Protein AF-A0AAV4C0X7-F1 (afdb_monomer_lite)

Sequence (368 aa):
MEVELGFKNITRYETTLTEFVEHVSQTSAVDVSAGGSYMGFGASLEVNFEDFKGSSSFQSKFGSYQTTLTTGTPSLPEPIGLSVEPMYEVLSSAYWQNTSLLTQHQVCMTADLAMLTAVKANMARAIGDYAAYKLASLPSDPDLKIPVTWPRGTYGLYMARTGCPHSSFPWHQGWLYQDVEDIGATNVFSKSLHLYGQFTTSDNIETHYCIKGTAQATDFDLDWPKGDYCIAKYGACPKGFMQGWLYWNDEDAYNGNKHGGYLPDGVYDENTRIEYCCRNDSLPTIPISLPTESPFYLLRHSRTCQRVQNMNTVEEFVYWDEQYVLISYDIKSGGYHPFDDGNSYNHKLHFCYYTPMPSNDGSDAIIG

Organism: NCBI:txid259542

Structure (mmCIF, N/CA/C/O backbone):
data_AF-A0AAV4C0X7-F1
#
_entry.id   AF-A0AAV4C0X7-F1
#
loop_
_atom_site.group_PDB
_atom_site.id
_atom_site.type_symbol
_atom_site.label_atom_id
_atom_site.label_alt_id
_atom_site.label_comp_id
_atom_site.label_asym_id
_atom_site.label_entity_id
_atom_site.label_seq_id
_atom_site.pdbx_PDB_ins_code
_atom_site.Cartn_x
_atom_site.Cartn_y
_atom_site.Cartn_z
_atom_site.occupancy
_atom_site.B_iso_or_equiv
_atom_site.auth_seq_id
_atom_site.auth_comp_id
_atom_site.auth_asym_id
_atom_site.auth_atom_id
_atom_site.pdbx_PDB_model_num
ATOM 1 N N . MET A 1 1 ? -28.727 5.436 41.871 1.00 76.50 1 MET A N 1
ATOM 2 C CA . MET A 1 1 ? -29.189 4.690 40.678 1.00 76.50 1 MET A CA 1
ATOM 3 C C . MET A 1 1 ? -30.084 5.604 39.877 1.00 76.50 1 MET A C 1
ATOM 5 O O . MET A 1 1 ? -31.096 6.052 40.403 1.00 76.50 1 MET A O 1
ATOM 9 N N . GLU A 1 2 ? -29.707 5.873 38.637 1.00 84.12 2 GLU A N 1
ATOM 10 C CA . GLU A 1 2 ? -30.527 6.632 37.697 1.00 84.12 2 GLU A CA 1
ATOM 11 C C . GLU A 1 2 ? -30.990 5.685 36.596 1.00 84.12 2 GLU A C 1
ATOM 13 O O . GLU A 1 2 ? -30.212 4.868 36.095 1.00 84.12 2 GLU A O 1
ATOM 18 N N . VAL A 1 3 ? -32.279 5.755 36.271 1.00 88.06 3 VAL A N 1
ATOM 19 C CA . VAL A 1 3 ? -32.905 4.904 35.261 1.00 88.06 3 VAL A CA 1
ATOM 20 C C . VAL A 1 3 ? -33.465 5.799 34.177 1.00 88.06 3 VAL A C 1
ATOM 22 O O . VAL A 1 3 ? -34.333 6.631 34.436 1.00 88.06 3 VAL A O 1
ATOM 25 N N . GLU A 1 4 ? -32.990 5.594 32.958 1.00 90.88 4 GLU A N 1
ATOM 26 C CA . GLU A 1 4 ? -33.581 6.193 31.775 1.00 90.88 4 GLU A CA 1
ATOM 27 C C . GLU A 1 4 ? -34.711 5.278 31.297 1.00 90.88 4 GLU A C 1
ATOM 29 O O . GLU A 1 4 ? -34.468 4.139 30.891 1.00 90.88 4 GLU A O 1
ATOM 34 N N . LEU A 1 5 ? -35.954 5.755 31.390 1.00 92.62 5 LEU A N 1
ATOM 35 C CA . LEU A 1 5 ? -37.134 5.035 30.911 1.00 92.62 5 LEU A CA 1
ATOM 36 C C . LEU A 1 5 ? -37.502 5.508 29.508 1.00 92.62 5 LEU A C 1
ATOM 38 O O . LEU A 1 5 ? -37.563 6.707 29.241 1.00 92.62 5 LEU A O 1
ATOM 42 N N . GLY A 1 6 ? -37.821 4.572 28.625 1.00 92.94 6 GLY A N 1
ATOM 43 C CA . GLY A 1 6 ? -38.262 4.901 27.280 1.00 92.94 6 GLY A CA 1
ATOM 44 C C . GLY A 1 6 ? -38.519 3.669 26.433 1.00 92.94 6 GLY A C 1
ATOM 45 O O . GLY A 1 6 ? -38.788 2.582 26.940 1.00 92.94 6 GLY A O 1
ATOM 46 N N . PHE A 1 7 ? -38.439 3.851 25.120 1.00 92.50 7 PHE A N 1
ATOM 47 C CA . PHE A 1 7 ? -38.374 2.746 24.179 1.00 92.50 7 PHE A CA 1
ATOM 48 C C . PHE A 1 7 ? -37.125 2.910 23.313 1.00 92.50 7 PHE A C 1
ATOM 50 O O . PHE A 1 7 ? -36.778 4.025 22.920 1.00 92.50 7 PHE A O 1
ATOM 57 N N . LYS A 1 8 ? -36.422 1.815 23.031 1.00 90.12 8 LYS A N 1
ATOM 58 C CA . LYS A 1 8 ? -35.158 1.834 22.288 1.00 90.12 8 LYS A CA 1
ATOM 59 C C . LYS A 1 8 ? -35.100 0.661 21.326 1.00 90.12 8 LYS A C 1
ATOM 61 O O . LYS A 1 8 ? -35.359 -0.475 21.709 1.00 90.12 8 LYS A O 1
ATOM 66 N N . ASN A 1 9 ? -34.723 0.958 20.085 1.00 89.50 9 ASN A N 1
ATOM 67 C CA . ASN A 1 9 ? -34.427 -0.036 19.061 1.00 89.50 9 ASN A CA 1
ATOM 68 C C . ASN A 1 9 ? -32.923 -0.019 18.790 1.00 89.50 9 ASN A C 1
ATOM 70 O O . ASN A 1 9 ? -32.394 0.962 18.270 1.00 89.50 9 ASN A O 1
ATOM 74 N N . ILE A 1 10 ? -32.235 -1.101 19.138 1.00 87.00 10 ILE A N 1
ATOM 75 C CA . ILE A 1 10 ? -30.802 -1.271 18.896 1.00 87.00 10 ILE A CA 1
ATOM 76 C C . ILE A 1 10 ? -30.646 -2.294 17.788 1.00 87.00 10 ILE A C 1
ATOM 78 O O . ILE A 1 10 ? -30.960 -3.466 17.973 1.00 87.00 10 ILE A O 1
ATOM 82 N N . THR A 1 11 ? -30.141 -1.861 16.638 1.00 88.56 11 THR A N 1
ATOM 83 C CA . THR A 1 11 ? -29.769 -2.795 15.574 1.00 88.56 11 THR A CA 1
ATOM 84 C C . THR A 1 11 ? -28.303 -3.158 15.725 1.00 88.56 11 THR A C 1
ATOM 86 O O . THR A 1 11 ? -27.459 -2.266 15.749 1.00 88.56 11 THR A O 1
ATOM 89 N N . ARG A 1 12 ? -28.007 -4.452 15.846 1.00 87.31 12 ARG A N 1
ATOM 90 C CA . ARG A 1 12 ? -26.643 -4.966 15.966 1.00 87.31 12 ARG A CA 1
ATOM 91 C C . ARG A 1 12 ? -26.152 -5.485 14.626 1.00 87.31 12 ARG A C 1
ATOM 93 O O . ARG A 1 12 ? -26.888 -6.179 13.925 1.00 87.31 12 ARG A O 1
ATOM 100 N N . TYR A 1 13 ? -24.901 -5.165 14.329 1.00 87.75 13 TYR A N 1
ATOM 101 C CA . TYR A 1 13 ? -24.169 -5.681 13.185 1.00 87.75 13 TYR A CA 1
ATOM 102 C C . TYR A 1 13 ? -22.913 -6.390 13.687 1.00 87.75 13 TYR A C 1
ATOM 104 O O . TYR A 1 13 ? -22.382 -6.025 14.736 1.00 87.75 13 TYR A O 1
ATOM 112 N N . GLU A 1 14 ? -22.471 -7.406 12.959 1.00 89.62 14 GLU A N 1
ATOM 113 C CA . GLU A 1 14 ? -21.250 -8.157 13.250 1.00 89.62 14 GLU A CA 1
ATOM 114 C C . GLU A 1 14 ? -20.328 -8.145 12.034 1.00 89.62 14 GLU A C 1
ATOM 116 O O . GLU A 1 14 ? -20.776 -8.232 10.889 1.00 89.62 14 GLU A O 1
ATOM 121 N N . THR A 1 15 ? -19.034 -8.023 12.296 1.00 90.12 15 THR A N 1
ATOM 122 C CA . THR A 1 15 ? -17.968 -8.001 11.297 1.00 90.12 15 THR A CA 1
ATOM 123 C C . THR A 1 15 ? -16.674 -8.449 11.960 1.00 90.12 15 THR A C 1
ATOM 125 O O . THR A 1 15 ? -16.567 -8.451 13.191 1.00 90.12 15 THR A O 1
ATOM 128 N N . THR A 1 16 ? -15.693 -8.838 11.157 1.00 91.44 16 THR A N 1
ATOM 129 C CA . THR A 1 16 ? -14.353 -9.126 11.666 1.00 91.44 16 THR A CA 1
ATOM 130 C C . THR A 1 16 ? -13.604 -7.836 12.005 1.00 91.44 16 THR A C 1
ATOM 132 O O . THR A 1 16 ? -13.902 -6.763 11.478 1.00 91.44 16 THR A O 1
ATOM 135 N N . LEU A 1 17 ? -12.590 -7.935 12.869 1.00 90.69 17 LEU A N 1
ATOM 136 C CA . LEU A 1 17 ? -11.743 -6.786 13.186 1.00 90.69 17 LEU A CA 1
ATOM 137 C C . LEU A 1 17 ? -11.025 -6.251 11.934 1.00 90.69 17 LEU A C 1
ATOM 139 O O . LEU A 1 17 ? -10.980 -5.041 11.743 1.00 90.69 17 LEU A O 1
ATOM 143 N N . THR A 1 18 ? -10.530 -7.131 11.056 1.00 91.75 18 THR A N 1
ATOM 144 C CA . THR A 1 18 ? -9.883 -6.734 9.795 1.00 91.75 18 THR A CA 1
ATOM 145 C C . THR A 1 18 ? -10.821 -5.914 8.913 1.00 91.75 18 THR A C 1
ATOM 147 O O . THR A 1 18 ? -10.451 -4.832 8.468 1.00 91.75 18 THR A O 1
ATOM 150 N N . GLU A 1 19 ? -12.048 -6.392 8.691 1.00 90.88 19 GLU A N 1
ATOM 151 C CA . GLU A 1 19 ? -13.056 -5.682 7.894 1.00 90.88 19 GLU A CA 1
ATOM 152 C C . GLU A 1 19 ? -13.414 -4.323 8.507 1.00 90.88 19 GLU A C 1
ATOM 154 O O . GLU A 1 19 ? -13.567 -3.338 7.784 1.00 90.88 19 GLU A O 1
ATOM 159 N N . PHE A 1 20 ? -13.517 -4.248 9.838 1.00 89.62 20 PHE A N 1
ATOM 160 C CA . PHE A 1 20 ? -13.764 -2.989 10.535 1.00 89.62 20 PHE A CA 1
ATOM 161 C C . PHE A 1 20 ? -12.615 -1.995 10.335 1.00 89.62 20 PHE A C 1
ATOM 163 O O . PHE A 1 20 ? -12.860 -0.861 9.926 1.00 89.62 20 PHE A O 1
ATOM 170 N N . VAL A 1 21 ? -11.365 -2.411 10.562 1.00 90.31 21 VAL A N 1
ATOM 171 C CA . VAL A 1 21 ? -10.194 -1.542 10.360 1.00 90.31 21 VAL A CA 1
ATOM 172 C C . VAL A 1 21 ? -10.074 -1.120 8.892 1.00 90.31 21 VAL A C 1
ATOM 174 O O . VAL A 1 21 ? -9.779 0.042 8.613 1.00 90.31 21 VAL A O 1
ATOM 177 N N . GLU A 1 22 ? -10.363 -2.018 7.947 1.00 89.19 22 GLU A N 1
ATOM 178 C CA . GLU A 1 22 ? -10.402 -1.702 6.518 1.00 89.19 22 GLU A CA 1
ATOM 179 C C . GLU A 1 22 ? -11.430 -0.607 6.205 1.00 89.19 22 GLU A C 1
ATOM 181 O O . GLU A 1 22 ? -11.116 0.373 5.525 1.00 89.19 22 GLU A O 1
ATOM 186 N N . HIS A 1 23 ? -12.650 -0.741 6.730 1.00 87.38 23 HIS A N 1
ATOM 187 C CA . HIS A 1 23 ? -13.717 0.243 6.547 1.00 87.38 23 HIS A CA 1
ATOM 188 C C . HIS A 1 23 ? -13.338 1.612 7.110 1.00 87.38 23 HIS A C 1
ATOM 190 O O . HIS A 1 23 ? -13.505 2.628 6.427 1.00 87.38 23 HIS A O 1
ATOM 196 N N . VAL A 1 24 ? -12.783 1.657 8.324 1.00 87.19 24 VAL A N 1
ATOM 197 C CA . VAL A 1 24 ? -12.319 2.914 8.931 1.00 87.19 24 VAL A CA 1
ATOM 198 C C . VAL A 1 24 ? -11.193 3.521 8.091 1.00 87.19 24 VAL A C 1
ATOM 200 O O . VAL A 1 24 ? -11.289 4.682 7.706 1.00 87.19 24 VAL A O 1
ATOM 203 N N . SER A 1 25 ? -10.193 2.733 7.684 1.00 85.12 25 SER A N 1
ATOM 204 C CA . SER A 1 25 ? -9.080 3.201 6.844 1.00 85.12 25 SER A CA 1
ATOM 205 C C . SER A 1 25 ? -9.545 3.793 5.504 1.00 85.12 25 SER A C 1
ATOM 207 O O . SER A 1 25 ? -9.026 4.814 5.048 1.00 85.12 25 SER A O 1
ATOM 209 N N . GLN A 1 26 ? -10.564 3.200 4.873 1.00 81.62 26 GLN A N 1
ATOM 210 C CA . GLN A 1 26 ? -11.083 3.659 3.581 1.00 81.62 26 GLN A CA 1
ATOM 211 C C . GLN A 1 26 ? -11.976 4.906 3.673 1.00 81.62 26 GLN A C 1
ATOM 213 O O . GLN A 1 26 ? -12.062 5.661 2.689 1.00 81.62 26 GLN A O 1
ATOM 218 N N . THR A 1 27 ? -12.654 5.097 4.809 1.00 79.06 27 THR A N 1
ATOM 219 C CA . THR A 1 27 ? -13.627 6.179 5.034 1.00 79.06 27 THR A CA 1
ATOM 220 C C . THR A 1 27 ? -13.045 7.379 5.779 1.00 79.06 27 THR A C 1
ATOM 222 O O . THR A 1 27 ? -13.458 8.505 5.507 1.00 79.06 27 THR A O 1
ATOM 225 N N . SER A 1 28 ? -12.075 7.165 6.667 1.00 74.44 28 SER A N 1
ATOM 226 C CA . SER A 1 28 ? -11.423 8.201 7.464 1.00 74.44 28 SER A CA 1
ATOM 227 C C . SER A 1 28 ? -9.995 7.785 7.822 1.00 74.44 28 SER A C 1
ATOM 229 O O . SER A 1 28 ? -9.721 7.194 8.863 1.00 74.44 28 SER A O 1
ATOM 231 N N . ALA A 1 29 ? -9.048 8.123 6.945 1.00 66.94 29 ALA A N 1
ATOM 232 C CA . ALA A 1 29 ? -7.636 7.785 7.136 1.00 66.94 29 ALA A CA 1
ATOM 233 C C . ALA A 1 29 ? -6.992 8.451 8.372 1.00 66.94 29 ALA A C 1
ATOM 235 O O . ALA A 1 29 ? -5.905 8.049 8.768 1.00 66.94 29 ALA A O 1
ATOM 236 N N . VAL A 1 30 ? -7.633 9.470 8.961 1.00 71.69 30 VAL A N 1
ATOM 237 C CA . VAL A 1 30 ? -7.144 10.169 10.165 1.00 71.69 30 VAL A CA 1
ATOM 238 C C . VAL A 1 30 ? -7.459 9.381 11.438 1.00 71.69 30 VAL A C 1
ATOM 240 O O . VAL A 1 30 ? -6.724 9.486 12.413 1.00 71.69 30 VAL A O 1
ATOM 243 N N . ASP A 1 31 ? -8.490 8.535 11.404 1.00 79.81 31 ASP A N 1
ATOM 244 C CA . ASP A 1 31 ? -8.930 7.747 12.562 1.00 79.81 31 ASP A CA 1
ATOM 245 C C . ASP A 1 31 ? -8.090 6.477 12.752 1.00 79.81 31 ASP A C 1
ATOM 247 O O . ASP A 1 31 ? -8.358 5.664 13.638 1.00 79.81 31 ASP A O 1
ATOM 251 N N . VAL A 1 32 ? -7.080 6.281 11.903 1.00 84.88 32 VAL A N 1
ATOM 252 C CA . VAL A 1 32 ? -6.218 5.108 11.905 1.00 84.88 32 VAL A CA 1
ATOM 253 C C . VAL A 1 32 ? -4.760 5.542 11.962 1.00 84.88 32 VAL A C 1
ATOM 255 O O . VAL A 1 32 ? -4.317 6.415 11.218 1.00 84.88 32 VAL A O 1
ATOM 258 N N . SER A 1 33 ? -3.992 4.900 12.832 1.00 86.06 33 SER A N 1
ATOM 259 C CA . SER A 1 33 ? -2.578 5.182 13.044 1.00 86.06 33 SER A CA 1
ATOM 260 C C . SER A 1 33 ? -1.731 3.931 12.830 1.00 86.06 33 SER A C 1
ATOM 262 O O . SER A 1 33 ? -2.151 2.816 13.145 1.00 86.06 33 SER A O 1
ATOM 264 N N . ALA A 1 34 ? -0.529 4.107 12.274 1.00 85.31 34 ALA A N 1
ATOM 265 C CA . ALA A 1 34 ? 0.447 3.027 12.238 1.00 85.31 34 ALA A CA 1
ATOM 266 C C . ALA A 1 34 ? 1.082 2.855 13.618 1.00 85.31 34 ALA A C 1
ATOM 268 O O . ALA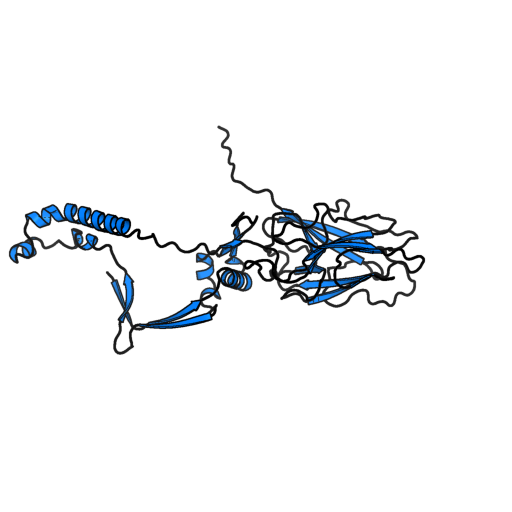 A 1 34 ? 1.662 3.790 14.171 1.00 85.31 34 ALA A O 1
ATOM 269 N N . GLY A 1 35 ? 1.013 1.634 14.134 1.00 84.38 35 GLY A N 1
ATOM 270 C CA . GLY A 1 35 ? 1.746 1.188 15.305 1.00 84.38 35 GLY A CA 1
ATOM 271 C C . GLY A 1 35 ? 3.007 0.408 14.934 1.00 84.38 35 GLY A C 1
ATOM 272 O O . GLY A 1 35 ? 3.257 0.077 13.773 1.00 84.38 35 GLY A O 1
ATOM 273 N N . GLY A 1 36 ? 3.800 0.089 15.958 1.00 84.62 36 GLY A N 1
ATOM 274 C CA . GLY A 1 36 ? 4.979 -0.769 15.833 1.00 84.62 36 GLY A CA 1
ATOM 275 C C . GLY A 1 36 ? 4.637 -2.250 15.648 1.00 84.62 36 GLY A C 1
ATOM 276 O O . GLY A 1 36 ? 3.534 -2.615 15.231 1.00 84.62 36 GLY A O 1
ATOM 277 N N . SER A 1 37 ? 5.592 -3.113 15.985 1.00 86.50 37 SER A N 1
ATOM 278 C CA . SER A 1 37 ? 5.463 -4.554 15.780 1.00 86.50 37 SER A CA 1
ATOM 279 C C . SER A 1 37 ? 4.301 -5.166 16.567 1.00 86.50 37 SER A C 1
ATOM 281 O O . SER A 1 37 ? 4.074 -4.837 17.731 1.00 86.50 37 SER A O 1
ATOM 283 N N . TYR A 1 38 ? 3.562 -6.074 15.931 1.00 89.06 38 TYR A N 1
ATOM 284 C CA . TYR A 1 38 ? 2.358 -6.687 16.491 1.00 89.06 38 TYR A CA 1
ATOM 285 C C . TYR A 1 38 ? 2.143 -8.084 15.907 1.00 89.06 38 TYR A C 1
ATOM 287 O O . TYR A 1 38 ? 2.283 -8.285 14.705 1.00 89.06 38 TYR A O 1
ATOM 295 N N . MET A 1 39 ? 1.821 -9.064 16.758 1.00 86.56 39 MET A N 1
ATOM 296 C CA . MET A 1 39 ? 1.598 -10.470 16.368 1.00 86.56 39 MET A CA 1
ATOM 297 C C . MET A 1 39 ? 2.706 -11.083 15.480 1.00 86.56 39 MET A C 1
ATOM 299 O O . MET A 1 39 ? 2.433 -11.940 14.646 1.00 86.56 39 MET A O 1
ATOM 303 N N . GLY A 1 40 ? 3.963 -10.658 15.654 1.00 84.62 40 GLY A N 1
ATOM 304 C CA . GLY A 1 40 ? 5.106 -11.143 14.865 1.00 84.62 40 GLY A CA 1
ATOM 305 C C . GLY A 1 40 ? 5.337 -10.420 13.531 1.00 84.62 40 GLY A C 1
ATOM 306 O O . GLY A 1 40 ? 6.292 -10.752 12.835 1.00 84.62 40 GLY A O 1
ATOM 307 N N . PHE A 1 41 ? 4.515 -9.424 13.198 1.00 86.00 41 PHE A N 1
ATOM 308 C CA . PHE A 1 41 ? 4.716 -8.514 12.069 1.00 86.00 41 PHE A CA 1
ATOM 309 C C . PHE A 1 41 ? 5.415 -7.237 12.539 1.00 86.00 41 PHE A C 1
ATOM 311 O O . PHE A 1 41 ? 5.295 -6.849 13.703 1.00 86.00 41 PHE A O 1
ATOM 318 N N . GLY A 1 42 ? 6.151 -6.577 11.650 1.00 83.88 42 GLY A N 1
ATOM 319 C CA . GLY A 1 42 ? 6.955 -5.397 11.965 1.00 83.88 42 GLY A CA 1
ATOM 320 C C . GLY A 1 42 ? 6.148 -4.123 12.176 1.00 83.88 42 GLY A C 1
ATOM 321 O O . GLY A 1 42 ? 6.616 -3.241 12.894 1.00 83.88 42 GLY A O 1
ATOM 322 N N . ALA A 1 43 ? 4.935 -4.057 11.627 1.00 89.38 43 ALA A N 1
ATOM 323 C CA . ALA A 1 43 ? 4.037 -2.915 11.741 1.00 89.38 43 ALA A CA 1
ATOM 324 C C . ALA A 1 43 ? 2.596 -3.345 12.043 1.00 89.38 43 ALA A C 1
ATOM 326 O O . ALA A 1 43 ? 2.179 -4.478 11.784 1.00 89.38 43 ALA A O 1
ATOM 327 N N . SER A 1 44 ? 1.824 -2.405 12.575 1.00 92.56 44 SER A N 1
ATOM 328 C CA . SER A 1 44 ? 0.408 -2.579 12.880 1.00 92.56 44 SER A CA 1
ATOM 329 C C . SER A 1 44 ? -0.402 -1.362 12.485 1.00 92.56 44 SER A C 1
ATOM 331 O O . SER A 1 44 ? 0.135 -0.276 12.282 1.00 92.56 44 SER A O 1
ATOM 333 N N . LEU A 1 45 ? -1.704 -1.565 12.368 1.00 92.06 45 LEU A N 1
ATOM 334 C CA . LEU A 1 45 ? -2.672 -0.541 12.050 1.00 92.06 45 LEU A CA 1
ATOM 335 C C . LEU A 1 45 ? -3.723 -0.525 13.158 1.00 92.06 45 LEU A C 1
ATOM 337 O O . LEU A 1 45 ? -4.333 -1.555 13.447 1.00 92.06 45 LEU A O 1
ATOM 341 N N . GLU A 1 46 ? -3.884 0.623 13.806 1.00 92.19 46 GLU A N 1
ATOM 342 C CA . GLU A 1 46 ? -4.682 0.789 15.018 1.00 92.19 46 GLU A CA 1
ATOM 343 C C . GLU A 1 46 ? -5.699 1.913 14.842 1.00 92.19 46 GLU A C 1
ATOM 345 O O . GLU A 1 46 ? -5.351 3.018 14.421 1.00 92.19 46 GLU A O 1
ATOM 350 N N . VAL A 1 47 ? -6.960 1.632 15.165 1.00 90.38 47 VAL A N 1
ATOM 351 C CA . VAL A 1 47 ? -8.037 2.623 15.119 1.00 90.38 47 VAL A CA 1
ATOM 352 C C . VAL A 1 47 ? -8.028 3.434 16.409 1.00 90.38 47 VAL A C 1
ATOM 354 O O . VAL A 1 47 ? -8.238 2.884 17.491 1.00 90.38 47 VAL A O 1
ATOM 357 N N . ASN A 1 48 ? -7.864 4.754 16.299 1.00 87.75 48 ASN A N 1
ATOM 358 C CA . ASN A 1 48 ? -8.127 5.646 17.418 1.00 87.75 48 ASN A CA 1
ATOM 359 C C . ASN A 1 48 ? -9.642 5.782 17.586 1.00 87.75 48 ASN A C 1
ATOM 361 O O . ASN A 1 48 ? -10.313 6.510 16.853 1.00 87.75 48 ASN A O 1
ATOM 365 N N . PHE A 1 49 ? -10.192 5.054 18.555 1.00 84.19 49 PHE A N 1
ATOM 366 C CA . PHE A 1 49 ? -11.637 4.983 18.727 1.00 84.19 49 PHE A CA 1
ATOM 367 C C . PHE A 1 49 ? -12.265 6.311 19.173 1.00 84.19 49 PHE A C 1
ATOM 369 O O . PHE A 1 49 ? -13.422 6.572 18.846 1.00 84.19 49 PHE A O 1
ATOM 376 N N . GLU A 1 50 ? -11.525 7.166 19.885 1.00 85.06 50 GLU A N 1
ATOM 377 C CA . GLU A 1 50 ? -12.025 8.489 20.279 1.00 85.06 50 GLU A CA 1
ATOM 378 C C . GLU A 1 50 ? -12.146 9.425 19.073 1.00 85.06 50 GLU A C 1
ATOM 380 O O . GLU A 1 50 ? -13.176 10.085 18.915 1.00 85.06 50 GLU A O 1
ATOM 385 N N . ASP A 1 51 ? -11.162 9.410 18.172 1.00 83.81 51 ASP A N 1
ATOM 386 C CA . ASP A 1 51 ? -11.230 10.169 16.917 1.00 83.81 51 ASP A CA 1
ATOM 387 C C . ASP A 1 51 ? -12.346 9.616 16.018 1.00 83.81 51 ASP A C 1
ATOM 389 O O . ASP A 1 51 ? -13.206 10.366 15.543 1.00 83.81 51 ASP A O 1
ATOM 393 N N . PHE A 1 52 ? -12.422 8.285 15.896 1.00 84.31 52 PHE A N 1
ATOM 394 C CA . PHE A 1 52 ? -13.457 7.614 15.117 1.00 84.31 52 PHE A CA 1
ATOM 395 C C . PHE A 1 52 ? -14.870 7.986 15.580 1.00 84.31 52 PHE A C 1
ATOM 397 O O . PHE A 1 52 ? -15.713 8.259 14.727 1.00 84.31 52 PHE A O 1
ATOM 404 N N . LYS A 1 53 ? -15.141 8.066 16.894 1.00 83.94 53 LYS A N 1
ATOM 405 C CA . LYS A 1 53 ? -16.440 8.517 17.446 1.00 83.94 53 LYS A CA 1
ATOM 406 C C . LYS A 1 53 ? -16.833 9.919 16.982 1.00 83.94 53 LYS A C 1
ATOM 408 O O . LYS A 1 53 ? -18.025 10.201 16.845 1.00 83.94 53 LYS A O 1
ATOM 413 N N . GLY A 1 54 ? -15.853 10.796 16.775 1.00 81.75 54 GLY A N 1
ATOM 414 C CA . GLY A 1 54 ? -16.057 12.156 16.279 1.00 81.75 54 GLY A CA 1
ATOM 415 C C . GLY A 1 54 ? -16.294 12.237 14.768 1.00 81.75 54 GLY A C 1
ATOM 416 O O . GLY A 1 54 ? -16.775 13.262 14.280 1.00 81.75 54 GLY A O 1
ATOM 417 N N . SER A 1 55 ? -15.981 11.175 14.023 1.00 79.69 55 SER A N 1
ATOM 418 C CA . SER A 1 55 ? -16.106 11.136 12.567 1.00 79.69 55 SER A CA 1
ATOM 419 C C . SER A 1 55 ? -17.561 10.993 12.098 1.00 79.69 55 SER A C 1
ATOM 421 O O . SER A 1 55 ? -18.426 10.424 12.770 1.00 79.69 55 SER A O 1
ATOM 423 N N . SER A 1 56 ? -17.840 11.443 10.871 1.00 77.00 56 SER A N 1
ATOM 424 C CA . SER A 1 56 ? -19.127 11.184 10.208 1.00 77.00 56 SER A CA 1
ATOM 425 C C . SER A 1 56 ? -19.357 9.691 9.930 1.00 77.00 56 SER A C 1
ATOM 427 O O . SER A 1 56 ? -20.505 9.252 9.824 1.00 77.00 56 SER A O 1
ATOM 429 N N . SER A 1 57 ? -18.281 8.904 9.851 1.00 74.81 57 SER A N 1
ATOM 430 C CA . SER A 1 57 ? -18.311 7.461 9.612 1.00 74.81 57 SER A CA 1
ATOM 431 C C . SER A 1 57 ? -18.804 6.664 10.818 1.00 74.81 57 SER A C 1
ATOM 433 O O . SER A 1 57 ? -19.314 5.561 10.626 1.00 74.81 57 SER A O 1
ATOM 435 N N . PHE A 1 58 ? -18.746 7.206 12.039 1.00 79.12 58 PHE A N 1
ATOM 436 C CA . PHE A 1 58 ? -19.211 6.510 13.247 1.00 79.12 58 PHE A CA 1
ATOM 437 C C . PHE A 1 58 ? -20.682 6.082 13.173 1.00 79.12 58 PHE A C 1
ATOM 439 O O . PHE A 1 58 ? -21.068 5.034 13.685 1.00 79.12 58 PHE A O 1
ATOM 446 N N . GLN A 1 59 ? -21.521 6.883 12.509 1.00 75.56 59 GLN A N 1
ATOM 447 C CA . GLN A 1 59 ? -22.948 6.585 12.355 1.00 75.56 59 GLN A CA 1
ATOM 448 C C . GLN A 1 59 ? -23.248 5.642 11.183 1.00 75.56 59 GLN A C 1
ATOM 450 O O . GLN A 1 59 ? -24.408 5.275 10.963 1.00 75.56 59 GLN A O 1
ATOM 455 N N . SER A 1 60 ? -22.231 5.255 10.409 1.00 76.94 60 SER A N 1
ATOM 456 C CA . SER A 1 60 ? -22.410 4.325 9.302 1.00 76.94 60 SER A CA 1
ATOM 457 C C . SER A 1 60 ? -22.738 2.925 9.824 1.00 76.94 60 SER A C 1
ATOM 459 O O . SER A 1 60 ? -22.166 2.434 10.795 1.00 76.94 60 SER A O 1
ATOM 461 N N . LYS A 1 61 ? -23.706 2.273 9.178 1.00 82.62 61 LYS A N 1
ATOM 462 C CA . LYS A 1 61 ? -24.016 0.865 9.434 1.00 82.62 61 LYS A CA 1
ATOM 463 C C . LYS A 1 61 ? -23.011 0.022 8.661 1.00 82.62 61 LYS A C 1
ATOM 465 O O . LYS A 1 61 ? -22.928 0.161 7.442 1.00 82.62 61 LYS A O 1
ATOM 470 N N . PHE A 1 62 ? -22.288 -0.841 9.360 1.00 83.38 62 PHE A N 1
ATOM 471 C CA . PHE A 1 62 ? -21.243 -1.676 8.781 1.00 83.38 62 PHE A CA 1
ATOM 472 C C . PHE A 1 62 ? -21.311 -3.096 9.346 1.00 83.38 62 PHE A C 1
ATOM 474 O O . PHE A 1 62 ? -21.674 -3.279 10.506 1.00 83.38 62 PHE A O 1
ATOM 481 N N . GLY A 1 63 ? -20.968 -4.088 8.525 1.00 85.94 63 GLY A N 1
ATOM 482 C CA . GLY A 1 63 ? -21.069 -5.505 8.863 1.00 85.94 63 GLY A CA 1
ATOM 483 C C . GLY A 1 63 ? -22.418 -6.137 8.518 1.00 85.94 63 GLY A C 1
ATOM 484 O O . GLY A 1 63 ? -23.310 -5.526 7.923 1.00 85.94 63 GLY A O 1
ATOM 485 N N . SER A 1 64 ? -22.566 -7.400 8.902 1.00 86.94 64 SER A N 1
ATOM 486 C CA . SER A 1 64 ? -23.773 -8.191 8.678 1.00 86.94 64 SER A CA 1
ATOM 487 C C . SER A 1 64 ? -24.811 -7.896 9.752 1.00 86.94 64 SER A C 1
ATOM 489 O O . SER A 1 64 ? -24.501 -7.938 10.942 1.00 86.94 64 SER A O 1
ATOM 491 N N . TYR A 1 65 ? -26.053 -7.610 9.347 1.00 88.31 65 TYR A N 1
ATOM 492 C CA . TYR A 1 65 ? -27.166 -7.463 10.287 1.00 88.31 65 TYR A CA 1
ATOM 493 C C . TYR A 1 65 ? -27.324 -8.745 11.106 1.00 88.31 65 TYR A C 1
ATOM 495 O O . TYR A 1 65 ? -27.466 -9.828 10.542 1.00 88.31 65 TYR A O 1
ATOM 503 N N . GLN A 1 66 ? -27.357 -8.601 12.427 1.00 89.94 66 GLN A N 1
ATOM 504 C CA . GLN A 1 66 ? -27.586 -9.714 13.341 1.00 89.94 66 GLN A CA 1
ATOM 505 C C . GLN A 1 66 ? -29.025 -9.721 13.835 1.00 89.94 66 GLN A C 1
ATOM 507 O O . GLN A 1 66 ? -29.775 -10.674 13.641 1.00 89.94 66 GLN A O 1
ATOM 512 N N . THR A 1 67 ? -29.425 -8.643 14.501 1.00 90.62 67 THR A N 1
ATOM 513 C CA . THR A 1 67 ? -30.735 -8.566 15.140 1.00 90.62 67 THR A CA 1
ATOM 514 C C . THR A 1 67 ? -31.087 -7.129 15.497 1.00 90.62 67 THR A C 1
ATOM 516 O O . THR A 1 67 ? -30.208 -6.273 15.651 1.00 90.62 67 THR A O 1
ATOM 519 N N . THR A 1 68 ? -32.377 -6.877 15.692 1.00 90.88 68 THR A N 1
ATOM 520 C CA . THR A 1 68 ? -32.886 -5.663 16.319 1.00 90.88 68 THR A CA 1
ATOM 521 C C . THR A 1 68 ? -33.419 -6.031 17.694 1.00 90.88 68 THR A C 1
ATOM 523 O O . THR A 1 68 ? -34.373 -6.793 17.828 1.00 90.88 68 THR A O 1
ATOM 526 N N . LEU A 1 69 ? -32.786 -5.477 18.721 1.00 90.00 69 LEU A N 1
ATOM 527 C CA . LEU A 1 69 ? -33.259 -5.551 20.093 1.00 90.00 69 LEU A CA 1
ATOM 528 C C . LEU A 1 69 ? -34.207 -4.380 20.332 1.00 90.00 69 LEU A C 1
ATOM 530 O O . LEU A 1 69 ? -33.823 -3.225 20.132 1.00 90.00 69 LEU A O 1
ATOM 534 N N . THR A 1 70 ? -35.423 -4.687 20.768 1.00 90.50 70 THR A N 1
ATOM 535 C CA . THR A 1 70 ? -36.426 -3.693 21.149 1.00 90.50 70 THR A CA 1
ATOM 536 C C . THR A 1 70 ? -36.665 -3.779 22.647 1.00 90.50 70 THR A C 1
ATOM 538 O O . THR A 1 70 ? -36.899 -4.860 23.183 1.00 90.50 70 THR A O 1
ATOM 541 N N . THR A 1 71 ? -36.602 -2.633 23.311 1.00 92.06 71 THR A N 1
ATOM 542 C CA . THR A 1 71 ? -36.898 -2.469 24.737 1.00 92.06 71 THR A CA 1
ATOM 543 C C . THR A 1 71 ? -37.972 -1.404 24.864 1.00 92.06 71 THR A C 1
ATOM 545 O O . THR A 1 71 ? -37.826 -0.335 24.271 1.00 92.06 71 THR A O 1
ATOM 548 N N . GLY A 1 72 ? -39.037 -1.690 25.606 1.00 91.56 72 GLY A N 1
ATOM 549 C CA . GLY A 1 72 ? -40.171 -0.797 25.822 1.00 91.56 72 GLY A CA 1
ATOM 550 C C . GLY A 1 72 ? -41.023 -0.504 24.585 1.00 91.56 72 GLY A C 1
ATOM 551 O O . GLY A 1 72 ? -40.715 -0.856 23.446 1.00 91.56 72 GLY A O 1
ATOM 552 N N . THR A 1 73 ? -42.135 0.184 24.823 1.00 91.12 73 THR A N 1
ATOM 553 C CA . THR A 1 73 ? -43.025 0.744 23.796 1.00 91.12 73 THR A CA 1
ATOM 554 C C . THR A 1 73 ? -43.487 2.142 24.220 1.00 91.12 73 THR A C 1
ATOM 556 O O . THR A 1 73 ? -43.398 2.472 25.402 1.00 91.12 73 THR A O 1
ATOM 559 N N . PRO A 1 74 ? -44.047 2.969 23.315 1.00 89.00 74 PRO A N 1
ATOM 560 C CA . PRO A 1 74 ? -44.605 4.269 23.699 1.00 89.00 74 PRO A CA 1
ATOM 561 C C . PRO A 1 74 ? -45.682 4.187 24.794 1.00 89.00 74 PRO A C 1
ATOM 563 O O . PRO A 1 74 ? -45.823 5.106 25.592 1.00 89.00 74 PRO A O 1
ATOM 566 N N . SER A 1 75 ? -46.432 3.082 24.846 1.00 93.69 75 SER A N 1
ATOM 567 C CA . SER A 1 75 ? -47.452 2.817 25.868 1.00 93.69 75 SER A CA 1
ATOM 568 C C . SER A 1 75 ? -46.912 2.152 27.137 1.00 93.69 75 SER A C 1
ATOM 570 O O . SER A 1 75 ? -47.598 2.149 28.154 1.00 93.69 75 SER A O 1
ATOM 572 N N . LEU A 1 76 ? -45.716 1.564 27.078 1.00 94.38 76 LEU A N 1
ATOM 573 C CA . LEU A 1 76 ? -45.080 0.852 28.184 1.00 94.38 76 LEU A CA 1
ATOM 574 C C . LEU A 1 76 ? -43.564 1.103 28.138 1.00 94.38 76 LEU A C 1
ATOM 576 O O . LEU A 1 76 ? -42.832 0.277 27.587 1.00 94.38 76 LEU A O 1
ATOM 580 N N . PRO A 1 77 ? -43.093 2.263 28.628 1.00 91.25 77 PRO A N 1
ATOM 581 C CA . PRO A 1 77 ? -41.671 2.567 28.650 1.00 91.25 77 PRO A CA 1
ATOM 582 C C . PRO A 1 77 ? -40.937 1.628 29.617 1.00 91.25 77 PRO A C 1
ATOM 584 O O . PRO A 1 77 ? -41.400 1.374 30.728 1.00 91.25 77 PRO A O 1
ATOM 587 N N . GLU A 1 78 ? -39.777 1.136 29.193 1.00 94.62 78 GLU A N 1
ATOM 588 C CA . GLU A 1 78 ? -38.901 0.238 29.952 1.00 94.62 78 GLU A CA 1
ATOM 589 C C . GLU A 1 78 ? -37.529 0.896 30.188 1.00 94.62 78 GLU A C 1
ATOM 591 O O . GLU A 1 78 ? -37.202 1.886 29.527 1.00 94.62 78 GLU A O 1
ATOM 596 N N . PRO A 1 79 ? -36.705 0.387 31.123 1.00 92.00 79 PRO A N 1
ATOM 597 C CA . PRO A 1 79 ? -35.333 0.856 31.308 1.00 92.00 79 PRO A CA 1
ATOM 598 C C . PRO A 1 79 ? -34.476 0.668 30.044 1.00 92.00 79 PRO A C 1
ATOM 600 O O . PRO A 1 79 ? -34.190 -0.458 29.646 1.00 92.00 79 PRO A O 1
ATOM 603 N N . ILE A 1 80 ? -34.034 1.769 29.432 1.00 91.00 80 ILE A N 1
ATOM 604 C CA . ILE A 1 80 ? -33.188 1.790 28.22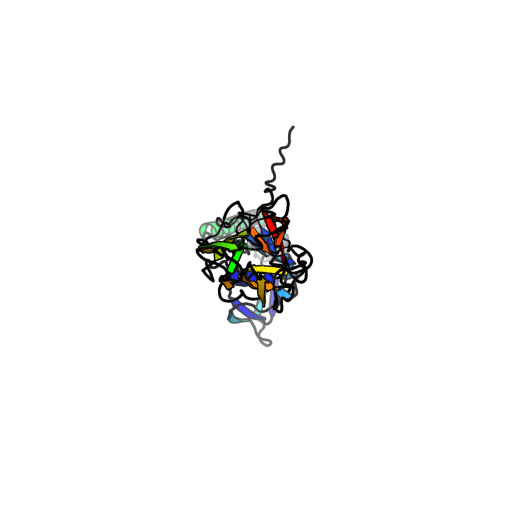1 1.00 91.00 80 ILE A CA 1
ATOM 605 C C . ILE A 1 80 ? -31.747 2.257 28.489 1.00 91.00 80 ILE A C 1
ATOM 607 O O . ILE A 1 80 ? -30.882 2.147 27.610 1.00 91.00 80 ILE A O 1
ATOM 611 N N . GLY A 1 81 ? -31.495 2.739 29.707 1.00 89.44 81 GLY A N 1
ATOM 612 C CA . GLY A 1 81 ? -30.203 3.173 30.226 1.00 89.44 81 GLY A CA 1
ATOM 613 C C . GLY A 1 81 ? -30.193 3.095 31.754 1.00 89.44 81 GLY A C 1
ATOM 614 O O . GLY A 1 81 ? -31.215 3.325 32.405 1.00 89.44 81 GLY A O 1
ATOM 615 N N . LEU A 1 82 ? -29.048 2.722 32.327 1.00 90.50 82 LEU A N 1
ATOM 616 C CA . LEU A 1 82 ? -28.870 2.551 33.769 1.00 90.50 82 LEU A CA 1
ATOM 617 C C . LEU A 1 82 ? -27.537 3.167 34.193 1.00 90.50 82 LEU A C 1
ATOM 619 O O . LEU A 1 82 ? -26.489 2.772 33.688 1.00 90.50 82 LEU A O 1
ATOM 623 N N . SER A 1 83 ? -27.582 4.077 35.161 1.00 90.00 83 SER A N 1
ATOM 624 C CA . SER A 1 83 ? -26.410 4.501 35.925 1.00 90.00 83 SER A CA 1
ATOM 625 C C . SER A 1 83 ? -26.493 3.871 37.311 1.00 90.00 83 SER A C 1
ATOM 627 O O . SER A 1 83 ? -27.437 4.118 38.074 1.00 90.00 83 SER A O 1
ATOM 629 N N . VAL A 1 84 ? -25.540 2.992 37.616 1.00 89.44 84 VAL A N 1
ATOM 630 C CA . VAL A 1 84 ? -25.522 2.209 38.855 1.00 89.44 84 VAL A CA 1
ATOM 631 C C . VAL A 1 84 ? -24.373 2.643 39.750 1.00 89.44 84 VAL A C 1
ATOM 633 O O . VAL A 1 84 ? -23.276 2.934 39.287 1.00 89.44 84 VAL A O 1
ATOM 636 N N . GLU A 1 85 ? -24.638 2.640 41.051 1.00 88.00 85 GLU A N 1
ATOM 637 C CA . GLU A 1 85 ? -23.619 2.811 42.081 1.00 88.00 85 GLU A CA 1
ATOM 638 C C . GLU A 1 85 ? -23.422 1.479 42.808 1.00 88.00 85 GLU A C 1
ATOM 640 O O . GLU A 1 85 ? -24.361 0.674 42.888 1.00 88.00 85 GLU A O 1
ATOM 645 N N . PRO A 1 86 ? -22.227 1.226 43.364 1.00 90.12 86 PRO A N 1
ATOM 646 C CA . PRO A 1 86 ? -22.004 0.046 44.179 1.00 90.12 86 PRO A CA 1
ATOM 647 C C . PRO A 1 86 ? -22.998 -0.020 45.342 1.00 90.12 86 PRO A C 1
ATOM 649 O O . PRO A 1 86 ? -23.246 0.971 46.024 1.00 90.12 86 PRO A O 1
ATOM 652 N N . MET A 1 87 ? -23.536 -1.210 45.615 1.00 90.69 87 MET A N 1
ATOM 653 C CA . MET A 1 87 ? -24.618 -1.393 46.594 1.00 90.69 87 MET A CA 1
ATOM 654 C C . MET A 1 87 ? -24.271 -0.882 48.003 1.00 90.69 87 MET A C 1
ATOM 656 O O . MET A 1 87 ? -25.154 -0.443 48.732 1.00 90.69 87 MET A O 1
ATOM 660 N N . TYR A 1 88 ? -22.991 -0.890 48.385 1.00 92.81 88 TYR A N 1
ATOM 661 C CA . TYR A 1 88 ? -22.538 -0.365 49.674 1.00 92.81 88 TYR A CA 1
ATOM 662 C C . TYR A 1 88 ? -22.673 1.163 49.807 1.00 92.81 88 TYR A C 1
ATOM 664 O O . TYR A 1 88 ? -22.589 1.678 50.922 1.00 92.81 88 TYR A O 1
ATOM 672 N N . GLU A 1 89 ? -22.900 1.912 48.723 1.00 92.19 89 GLU A N 1
ATOM 673 C CA . GLU A 1 89 ? -23.108 3.366 48.786 1.00 92.19 89 GLU A CA 1
ATOM 674 C C . GLU A 1 89 ? -24.408 3.758 49.499 1.00 92.19 89 GLU A C 1
ATOM 676 O O . GLU A 1 89 ? -24.468 4.826 50.107 1.00 92.19 89 GLU A O 1
ATOM 681 N N . VAL A 1 90 ? -25.398 2.858 49.577 1.00 89.19 90 VAL A N 1
ATOM 682 C CA . VAL A 1 90 ? -26.627 3.074 50.369 1.00 89.19 90 VAL A CA 1
ATOM 683 C C . VAL A 1 90 ? -26.344 3.266 51.868 1.00 89.19 90 VAL A C 1
ATOM 685 O O . VAL A 1 90 ? -27.148 3.840 52.600 1.00 89.19 90 VAL A O 1
ATOM 688 N N . LEU A 1 91 ? -25.183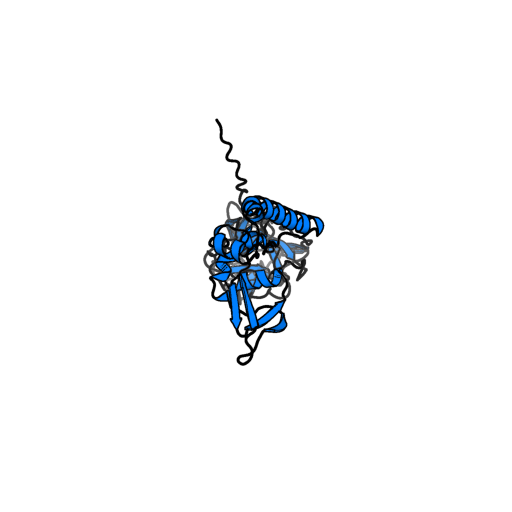 2.804 52.340 1.00 90.56 91 LEU A N 1
ATOM 689 C CA . LEU A 1 91 ? -2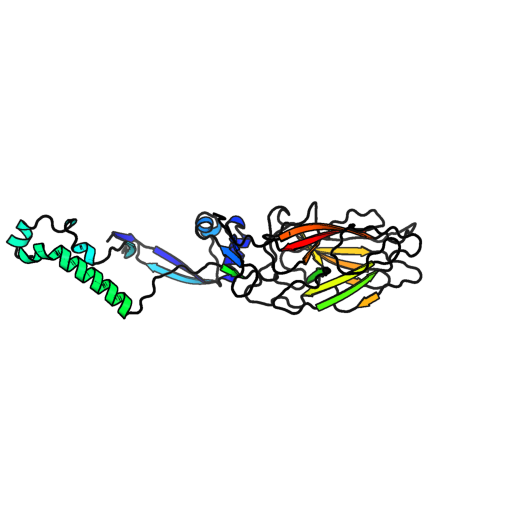4.731 2.939 53.727 1.00 90.56 91 LEU A CA 1
ATOM 690 C C . LEU A 1 91 ? -23.956 4.245 53.972 1.00 90.56 91 LEU A C 1
ATOM 692 O O . LEU A 1 91 ? -23.459 4.469 55.074 1.00 90.56 91 LEU A O 1
ATOM 696 N N . SER A 1 92 ? -23.825 5.109 52.960 1.00 87.06 92 SER A N 1
ATOM 697 C CA . SER A 1 92 ? -23.237 6.441 53.112 1.00 87.06 92 SER A CA 1
ATOM 698 C C . SER A 1 92 ? -24.061 7.287 54.079 1.00 87.06 92 SER A C 1
ATOM 700 O O . SER A 1 92 ? -25.281 7.371 53.944 1.00 87.06 92 SER A O 1
ATOM 702 N N . SER A 1 93 ? -23.403 7.984 55.009 1.00 81.38 93 SER A N 1
ATOM 703 C CA . SER A 1 93 ? -24.062 8.864 55.987 1.00 81.38 93 SER A CA 1
ATOM 704 C C . SER A 1 93 ? -24.951 9.936 55.342 1.00 81.38 93 SER A C 1
ATOM 706 O O . SER A 1 93 ? -25.895 10.402 55.977 1.00 81.38 93 SER A O 1
ATOM 708 N N . ALA A 1 94 ? -24.716 10.266 54.066 1.00 83.75 94 ALA A N 1
ATOM 709 C CA . ALA A 1 94 ? -25.563 11.146 53.266 1.00 83.75 94 ALA A CA 1
ATOM 710 C C . ALA A 1 94 ? -27.038 10.701 53.215 1.00 83.75 94 ALA A C 1
ATOM 712 O O . ALA A 1 94 ? -27.915 11.562 53.177 1.00 83.75 94 ALA A O 1
ATOM 713 N N . TYR A 1 95 ? -27.312 9.391 53.274 1.00 84.31 95 TYR A N 1
ATOM 714 C CA . TYR A 1 95 ? -28.663 8.813 53.249 1.00 84.31 95 TYR A CA 1
ATOM 715 C C . TYR A 1 95 ? -29.260 8.574 54.648 1.00 84.31 95 TYR A C 1
ATOM 717 O O . TYR A 1 95 ? -30.449 8.288 54.771 1.00 84.31 95 TYR A O 1
ATOM 725 N N . TRP A 1 96 ? -28.469 8.739 55.715 1.00 84.38 96 TRP A N 1
ATOM 726 C CA . TRP A 1 96 ? -28.847 8.423 57.101 1.00 84.38 96 TRP A CA 1
ATOM 727 C C . TRP A 1 96 ? -28.898 9.675 57.992 1.00 84.38 96 TRP A C 1
ATOM 729 O O . TRP A 1 96 ? -28.362 9.688 59.096 1.00 84.38 96 TRP A O 1
ATOM 739 N N . GLN A 1 97 ? -29.538 10.752 57.521 1.00 81.50 97 GLN A N 1
ATOM 740 C CA . GLN A 1 97 ? -29.531 12.049 58.222 1.00 81.50 97 GLN A CA 1
ATOM 741 C C . GLN A 1 97 ? -30.605 12.196 59.317 1.00 81.50 97 GLN A C 1
ATOM 743 O O . GLN A 1 97 ? -30.408 12.957 60.260 1.00 81.50 97 GLN A O 1
ATOM 748 N N . ASN A 1 98 ? -31.729 11.469 59.237 1.00 84.44 98 ASN A N 1
ATOM 749 C CA . ASN A 1 98 ? -32.845 11.587 60.193 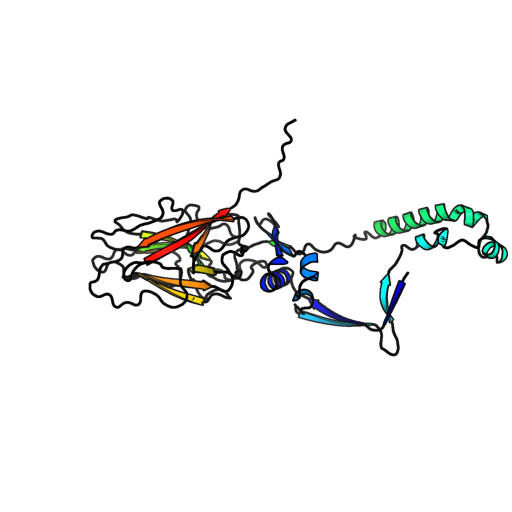1.00 84.44 98 ASN A CA 1
ATOM 750 C C . ASN A 1 98 ? -32.883 10.426 61.204 1.00 84.44 98 ASN A C 1
ATOM 752 O O . ASN A 1 98 ? -33.867 9.696 61.340 1.00 84.44 98 ASN A O 1
ATOM 756 N N . THR A 1 99 ? -31.764 10.235 61.895 1.00 81.50 99 THR A N 1
ATOM 757 C CA . THR A 1 99 ? -31.519 9.102 62.799 1.00 81.50 99 THR A CA 1
ATOM 758 C C . THR A 1 99 ? -32.493 9.029 63.975 1.00 81.50 99 THR A C 1
ATOM 760 O O . THR A 1 99 ? -32.889 7.932 64.373 1.00 81.50 99 THR A O 1
ATOM 763 N N . SER A 1 100 ? -32.946 10.175 64.494 1.00 84.31 100 SER A N 1
ATOM 764 C CA . SER A 1 100 ? -33.934 10.252 65.580 1.00 84.31 100 SER A CA 1
ATOM 765 C C . SER A 1 100 ? -35.285 9.657 65.180 1.00 84.31 100 SER A C 1
ATOM 767 O O . SER A 1 100 ? -35.855 8.871 65.936 1.00 84.31 100 SER A O 1
ATOM 769 N N . LEU A 1 101 ? -35.773 9.976 63.975 1.00 85.62 101 LEU A N 1
ATOM 770 C CA . LEU A 1 101 ? -37.031 9.441 63.448 1.00 85.62 101 LEU A CA 1
ATOM 771 C C . LEU A 1 101 ? -36.920 7.933 63.185 1.00 85.62 101 LEU A C 1
ATOM 773 O O . LEU A 1 101 ? -37.800 7.167 63.571 1.00 85.62 101 LEU A O 1
ATOM 777 N N . LEU A 1 102 ? -35.814 7.496 62.578 1.00 84.00 102 LEU A N 1
ATOM 778 C CA . LEU A 1 102 ? -35.570 6.081 62.282 1.00 84.00 102 LEU A CA 1
ATOM 779 C C . LEU A 1 102 ? -35.519 5.228 63.558 1.00 84.00 102 LEU A C 1
ATOM 781 O O . LEU A 1 102 ? -36.088 4.138 63.596 1.00 84.00 102 LEU A O 1
ATOM 785 N N . THR A 1 103 ? -34.905 5.755 64.620 1.00 84.75 103 THR A N 1
ATOM 786 C CA . THR A 1 103 ? -34.834 5.073 65.920 1.00 84.75 103 THR A CA 1
ATOM 787 C C . THR A 1 103 ? -36.196 5.063 66.624 1.00 84.75 103 THR A C 1
ATOM 789 O O . THR A 1 103 ? -36.597 4.039 67.174 1.00 84.75 103 THR A O 1
ATOM 792 N N . GLN A 1 104 ? -36.955 6.165 66.564 1.00 89.12 104 GLN A N 1
ATOM 793 C CA . GLN A 1 104 ? -38.302 6.260 67.145 1.00 89.12 104 GLN A CA 1
ATOM 794 C C . GLN A 1 104 ? -39.289 5.277 66.500 1.00 89.12 104 GLN A C 1
ATOM 796 O O . GLN A 1 104 ? -40.102 4.672 67.197 1.00 89.12 104 GLN A O 1
ATOM 801 N N . HIS A 1 105 ? -39.203 5.098 65.182 1.00 88.88 105 HIS A N 1
ATOM 802 C CA . HIS A 1 105 ? -40.025 4.150 64.428 1.00 88.88 105 HIS A CA 1
ATOM 803 C C . HIS A 1 105 ? -39.479 2.714 64.441 1.00 88.88 105 HIS A C 1
ATOM 805 O O . HIS A 1 105 ? -40.026 1.861 63.747 1.00 88.88 105 HIS A O 1
ATOM 811 N N . GLN A 1 106 ? -38.429 2.435 65.225 1.00 85.50 106 GLN A N 1
ATOM 812 C CA . GLN A 1 106 ? -37.799 1.113 65.343 1.00 85.50 106 GLN A CA 1
ATOM 813 C C . GLN A 1 106 ? -37.301 0.539 64.003 1.00 85.50 106 GLN A C 1
ATOM 815 O O . GLN A 1 106 ? -37.225 -0.674 63.831 1.00 85.50 106 GLN A O 1
ATOM 820 N N . VAL A 1 107 ? -36.940 1.410 63.055 1.00 82.81 107 VAL A N 1
ATOM 821 C CA . VAL A 1 107 ? -36.368 1.016 61.757 1.00 82.81 107 VAL A CA 1
ATOM 822 C C . VAL A 1 107 ? -34.903 0.590 61.921 1.00 82.81 107 VAL A C 1
ATOM 824 O O . VAL A 1 107 ? -34.451 -0.329 61.244 1.00 82.81 107 VAL A O 1
ATOM 827 N N . CYS A 1 108 ? -34.166 1.226 62.838 1.00 81.31 108 CYS A N 1
ATOM 828 C CA . CYS A 1 108 ? -32.800 0.854 63.227 1.00 81.31 108 CYS A CA 1
ATOM 829 C C . CYS A 1 108 ? -32.506 1.262 64.682 1.00 81.31 108 CYS A C 1
ATOM 831 O O . CYS A 1 108 ? -33.169 2.150 65.222 1.00 81.31 108 CYS A O 1
ATOM 833 N N . MET A 1 109 ? -31.497 0.661 65.318 1.00 84.69 109 MET A N 1
ATOM 834 C CA . MET A 1 109 ? -31.037 1.043 66.659 1.00 84.69 109 MET A CA 1
ATOM 835 C C . MET A 1 109 ? -29.862 2.028 66.601 1.00 84.69 109 MET A C 1
ATOM 837 O O . MET A 1 109 ? -29.101 2.073 65.636 1.00 84.69 109 MET A O 1
ATOM 841 N N . THR A 1 110 ? -29.641 2.783 67.681 1.00 80.94 110 THR A N 1
ATOM 842 C CA . THR A 1 110 ? -28.513 3.730 67.790 1.00 80.94 110 THR A CA 1
ATOM 843 C C . THR A 1 110 ? -27.149 3.052 67.617 1.00 80.94 110 THR A C 1
ATOM 845 O O . THR A 1 110 ? -26.218 3.653 67.086 1.00 80.94 110 THR A O 1
ATOM 848 N N . ALA A 1 111 ? -27.034 1.788 68.037 1.00 82.94 111 ALA A N 1
ATOM 849 C CA . ALA A 1 111 ? -25.831 0.982 67.847 1.00 82.94 111 ALA A CA 1
ATOM 850 C C . ALA A 1 111 ? -25.573 0.650 66.365 1.00 82.94 111 ALA A C 1
ATOM 852 O O . ALA A 1 111 ? -24.420 0.653 65.942 1.00 82.94 111 ALA A O 1
ATOM 853 N N . ASP A 1 112 ? -26.625 0.433 65.569 1.00 81.62 112 ASP A N 1
ATOM 854 C CA . ASP A 1 112 ? -26.506 0.131 64.137 1.00 81.62 112 ASP A CA 1
ATOM 855 C C . ASP A 1 112 ? -25.965 1.342 63.371 1.00 81.62 112 ASP A C 1
ATOM 857 O O . ASP A 1 112 ? -25.079 1.217 62.524 1.00 81.62 112 ASP A O 1
ATOM 861 N N . LEU A 1 113 ? -26.433 2.539 63.739 1.00 81.12 113 LEU A N 1
ATOM 862 C CA . LEU A 1 113 ? -25.983 3.807 63.163 1.00 81.12 113 LEU A CA 1
ATOM 863 C C . LEU A 1 113 ? -24.488 4.059 63.403 1.00 81.12 113 LEU A C 1
ATOM 865 O O . LEU A 1 113 ? -23.794 4.545 62.512 1.00 81.12 113 LEU A O 1
ATOM 869 N N . ALA A 1 114 ? -23.974 3.681 64.579 1.00 84.88 114 ALA A N 1
ATOM 870 C CA . ALA A 1 114 ? -22.548 3.780 64.896 1.00 84.88 114 ALA A CA 1
ATOM 871 C C . ALA A 1 114 ? -21.681 2.814 64.065 1.00 84.88 114 ALA A C 1
ATOM 873 O O . ALA A 1 114 ? -20.483 3.043 63.902 1.00 84.88 114 ALA A O 1
ATOM 874 N N . MET A 1 115 ? -22.280 1.749 63.524 1.00 88.19 115 MET A N 1
ATOM 875 C CA . MET A 1 115 ? -21.585 0.711 62.763 1.00 88.19 115 MET A CA 1
ATOM 876 C C . MET A 1 115 ? -21.651 0.915 61.247 1.00 88.19 115 MET A C 1
ATOM 878 O O . MET A 1 115 ? -20.931 0.220 60.533 1.00 88.19 115 MET A O 1
ATOM 882 N N . LEU A 1 116 ? -22.444 1.866 60.733 1.00 87.56 116 LEU A N 1
ATOM 883 C CA . LEU A 1 116 ? -22.669 2.056 59.290 1.00 87.56 116 LEU A CA 1
ATOM 884 C C . LEU A 1 116 ? -21.374 2.127 58.472 1.00 87.56 116 LEU A C 1
ATOM 886 O O . LEU A 1 116 ? -21.265 1.461 57.445 1.00 87.56 116 LEU A O 1
ATOM 890 N N . THR A 1 117 ? -20.357 2.848 58.950 1.00 90.00 117 THR A N 1
ATOM 891 C CA . THR A 1 117 ? -19.049 2.935 58.277 1.00 90.00 117 THR A CA 1
ATOM 892 C C . THR A 1 117 ? -18.351 1.575 58.191 1.00 90.00 117 THR A C 1
ATOM 894 O O . THR A 1 117 ? -17.808 1.214 57.146 1.00 90.00 117 THR A O 1
ATOM 897 N N . ALA A 1 118 ? -18.383 0.791 59.271 1.00 93.06 118 ALA A N 1
ATOM 898 C CA . ALA A 1 118 ? -17.782 -0.539 59.310 1.00 93.06 118 ALA A CA 1
ATOM 899 C C . ALA A 1 118 ? -18.566 -1.538 58.445 1.00 93.06 118 ALA A C 1
ATOM 901 O O . ALA A 1 118 ? -17.969 -2.337 57.725 1.00 93.06 118 ALA A O 1
ATOM 902 N N . VAL A 1 119 ? -19.900 -1.467 58.465 1.00 91.94 119 VAL A N 1
ATOM 903 C CA . VAL A 1 119 ? -20.768 -2.289 57.611 1.00 91.94 119 VAL A CA 1
ATOM 904 C C . VAL A 1 119 ? -20.545 -1.943 56.137 1.00 91.94 119 VAL A C 1
ATOM 906 O O . VAL A 1 119 ? -20.371 -2.860 55.337 1.00 91.94 119 VAL A O 1
ATOM 909 N N . LYS A 1 120 ? -20.434 -0.653 55.780 1.00 93.81 120 LYS A N 1
ATOM 910 C CA . LYS A 1 120 ? -20.087 -0.195 54.422 1.00 93.81 120 LYS A CA 1
ATOM 911 C C . LYS A 1 120 ? -18.769 -0.806 53.953 1.00 93.81 120 LYS A C 1
ATOM 913 O O . LYS A 1 120 ? -18.719 -1.387 52.872 1.00 93.81 120 LYS A O 1
ATOM 918 N N . ALA A 1 121 ? -17.723 -0.736 54.777 1.00 95.50 121 ALA A N 1
ATOM 919 C CA . ALA A 1 121 ? -16.416 -1.307 54.452 1.00 95.50 121 ALA A CA 1
ATOM 920 C C . ALA A 1 121 ? -16.461 -2.839 54.296 1.00 95.50 121 ALA A C 1
ATOM 922 O O . ALA A 1 121 ? -15.903 -3.385 53.344 1.00 95.50 121 ALA A O 1
ATOM 923 N N . ASN A 1 122 ? -17.166 -3.539 55.189 1.00 96.06 122 ASN A N 1
ATOM 924 C CA . ASN A 1 122 ? -17.336 -4.991 55.104 1.00 96.06 122 ASN A CA 1
ATOM 925 C C . ASN A 1 122 ? -18.112 -5.406 53.850 1.00 96.06 122 ASN A C 1
ATOM 927 O O . ASN A 1 122 ? -17.770 -6.408 53.228 1.00 96.06 122 ASN A O 1
ATOM 931 N N . MET A 1 123 ? -19.129 -4.634 53.468 1.00 96.19 123 MET A N 1
ATOM 932 C CA . MET A 1 123 ? -19.922 -4.873 52.269 1.00 96.19 123 MET A CA 1
ATOM 933 C C . MET A 1 123 ? -19.118 -4.604 50.996 1.00 96.19 123 MET A C 1
ATOM 935 O O . MET A 1 123 ? -19.167 -5.411 50.074 1.00 96.19 123 MET A O 1
ATOM 939 N N . ALA A 1 124 ? -18.324 -3.529 50.959 1.00 95.94 124 ALA A N 1
ATOM 940 C CA . ALA A 1 124 ? -17.400 -3.262 49.858 1.00 95.94 124 ALA A CA 1
ATOM 941 C C . ALA A 1 124 ? -16.402 -4.410 49.669 1.00 95.94 124 ALA A C 1
ATOM 943 O O . ALA A 1 124 ? -16.239 -4.905 48.553 1.00 95.94 124 ALA A O 1
ATOM 944 N N . ARG A 1 125 ? -15.816 -4.907 50.767 1.00 96.56 125 ARG A N 1
ATOM 945 C CA . ARG A 1 125 ? -14.955 -6.094 50.737 1.00 96.56 125 ARG A CA 1
ATOM 946 C C . ARG A 1 125 ? -15.707 -7.325 50.234 1.00 96.56 125 ARG A C 1
ATOM 948 O O . ARG A 1 125 ? -15.224 -7.978 49.326 1.00 96.56 125 ARG A O 1
ATOM 955 N N . ALA A 1 126 ? -16.902 -7.606 50.755 1.00 96.00 126 ALA A N 1
ATOM 956 C CA . ALA A 1 126 ? -17.691 -8.765 50.338 1.00 96.00 126 ALA A CA 1
ATOM 957 C C . ALA A 1 126 ? -18.057 -8.736 48.842 1.00 96.00 126 ALA A C 1
ATOM 959 O O . ALA A 1 126 ? -18.035 -9.779 48.193 1.00 96.00 126 ALA A O 1
ATOM 960 N N . ILE A 1 127 ? -18.363 -7.560 48.277 1.00 92.69 127 ILE A N 1
ATOM 961 C CA . ILE A 1 127 ? -18.609 -7.404 46.834 1.00 92.69 127 ILE A CA 1
ATOM 962 C C . ILE A 1 127 ? -17.327 -7.670 46.033 1.00 92.69 127 ILE A C 1
ATOM 964 O O . ILE A 1 127 ? -17.379 -8.388 45.034 1.00 92.69 127 ILE A O 1
ATOM 968 N N . GLY A 1 128 ? -16.182 -7.145 46.484 1.00 91.00 128 GLY A N 1
ATOM 969 C CA . GLY A 1 128 ? -14.880 -7.416 45.866 1.00 91.00 128 GLY A CA 1
ATOM 970 C C . GLY A 1 128 ? -14.500 -8.900 45.911 1.00 91.00 128 GLY A C 1
ATOM 971 O O . GLY A 1 128 ? -14.167 -9.486 44.882 1.00 91.00 128 GLY A O 1
ATOM 972 N N . ASP A 1 129 ? -14.638 -9.533 47.077 1.00 94.81 129 ASP A N 1
ATOM 973 C CA . ASP A 1 129 ? -14.366 -10.957 47.285 1.00 94.81 129 ASP A CA 1
ATOM 974 C C . ASP A 1 129 ? -15.293 -11.833 46.432 1.00 94.81 129 ASP A C 1
ATOM 976 O O . ASP A 1 129 ? -14.859 -12.842 45.881 1.00 94.81 129 ASP A O 1
ATOM 980 N N . TYR A 1 130 ? -16.564 -11.445 46.276 1.00 93.75 130 TYR A N 1
ATOM 981 C CA . TYR A 1 130 ? -17.506 -12.155 45.412 1.00 93.75 130 TYR A CA 1
ATOM 982 C C . TYR A 1 130 ? -17.104 -12.079 43.936 1.00 93.75 130 TYR A C 1
ATOM 984 O O . TYR A 1 130 ? -17.142 -13.097 43.242 1.00 93.75 130 TYR A O 1
ATOM 992 N N . ALA A 1 131 ? -16.684 -10.905 43.455 1.00 90.88 131 ALA A N 1
ATOM 993 C CA . ALA A 1 131 ? -16.175 -10.747 42.095 1.00 90.88 131 ALA A CA 1
ATOM 994 C C . ALA A 1 131 ? -14.923 -11.612 41.864 1.00 90.88 131 ALA A C 1
ATOM 996 O O . ALA A 1 131 ? -14.857 -12.340 40.873 1.00 90.88 131 ALA A O 1
ATOM 997 N N . ALA A 1 132 ? -13.985 -11.613 42.818 1.00 90.81 132 ALA A N 1
ATOM 998 C CA . ALA A 1 132 ? -12.790 -12.453 42.775 1.00 90.81 132 ALA A CA 1
ATOM 999 C C . ALA A 1 132 ? -13.133 -13.953 42.797 1.00 90.81 132 ALA A C 1
ATOM 1001 O O . ALA A 1 132 ? -12.625 -14.718 41.981 1.00 90.81 132 ALA A O 1
ATOM 1002 N N . TYR A 1 133 ? -14.050 -14.373 43.672 1.00 95.25 133 TYR A N 1
ATOM 1003 C CA . TYR A 1 133 ? -14.541 -15.751 43.751 1.00 95.25 133 TYR A CA 1
ATOM 1004 C C . TYR A 1 133 ? -15.200 -16.213 42.444 1.00 95.25 133 TYR A C 1
ATOM 1006 O O . TYR A 1 133 ? -15.040 -17.363 42.039 1.00 95.25 133 TYR A O 1
ATOM 1014 N N . LYS A 1 134 ? -15.932 -15.322 41.765 1.00 95.00 134 LYS A N 1
ATOM 1015 C CA . LYS A 1 134 ? -16.540 -15.594 40.457 1.00 95.00 134 LYS A CA 1
ATOM 1016 C C . LYS A 1 134 ? -15.568 -15.490 39.287 1.00 95.00 134 LYS A C 1
ATOM 1018 O O . LYS A 1 134 ? -16.002 -15.718 38.162 1.00 95.00 134 LYS A O 1
ATOM 1023 N N . LEU A 1 135 ? -14.293 -15.178 39.543 1.00 91.88 135 LEU A N 1
ATOM 1024 C CA . LEU A 1 135 ? -13.294 -14.904 38.510 1.00 91.88 135 LEU A CA 1
ATOM 1025 C C . LEU A 1 135 ? -13.815 -13.870 37.501 1.00 91.88 135 LEU A C 1
ATOM 1027 O O . LEU A 1 135 ? -13.610 -14.003 36.296 1.00 91.88 135 LEU A O 1
ATOM 1031 N N . ALA A 1 136 ? -14.554 -12.870 37.993 1.00 88.00 136 ALA A N 1
ATOM 1032 C CA . ALA A 1 136 ? -15.126 -11.840 37.147 1.00 88.00 136 ALA A CA 1
ATOM 1033 C C . ALA A 1 136 ? -13.987 -11.043 36.502 1.00 88.00 136 ALA A C 1
ATOM 1035 O O . ALA A 1 136 ? -13.187 -10.410 37.192 1.00 88.00 136 ALA A O 1
ATOM 1036 N N . SER A 1 137 ? -13.909 -11.087 35.175 1.00 84.12 137 SER A N 1
ATOM 1037 C CA . SER A 1 137 ? -12.977 -10.265 34.416 1.00 84.12 137 SER A CA 1
ATOM 1038 C C . SER A 1 137 ? -13.411 -8.805 34.477 1.00 84.12 137 SER A C 1
ATOM 1040 O O . SER A 1 137 ? -14.594 -8.500 34.307 1.00 84.12 137 SER A O 1
ATOM 1042 N N . LEU A 1 138 ? -12.449 -7.902 34.660 1.00 81.00 138 LEU A N 1
ATOM 1043 C CA . LEU A 1 138 ? -12.658 -6.495 34.338 1.00 81.00 138 LEU A CA 1
ATOM 1044 C C . LEU A 1 138 ? -12.976 -6.402 32.839 1.00 81.00 138 LEU A C 1
ATOM 1046 O O . LEU A 1 138 ? -12.180 -6.901 32.041 1.00 81.00 138 LEU A O 1
ATOM 1050 N N . PRO A 1 139 ? -14.124 -5.825 32.444 1.00 81.38 139 PRO A N 1
ATOM 1051 C CA . PRO A 1 139 ? -14.382 -5.541 31.044 1.00 81.38 139 PRO A CA 1
ATOM 1052 C C . PRO A 1 139 ? -13.291 -4.603 30.534 1.00 81.38 139 PRO A C 1
ATOM 1054 O O . PRO A 1 139 ? -13.045 -3.557 31.135 1.00 81.38 139 PRO A O 1
ATOM 1057 N N . SER A 1 140 ? -12.643 -4.987 29.446 1.00 83.69 140 SER A N 1
ATOM 1058 C CA . SER A 1 140 ? -11.749 -4.121 28.692 1.00 83.69 140 SER A CA 1
ATOM 1059 C C . SER A 1 140 ? -12.269 -4.034 27.272 1.00 83.69 140 SER A C 1
ATOM 1061 O O . SER A 1 140 ? -12.722 -5.039 26.714 1.00 83.69 140 SER A O 1
ATOM 1063 N N . ASP A 1 141 ? -12.194 -2.845 26.690 1.00 81.75 141 ASP A N 1
ATOM 1064 C CA . ASP A 1 141 ? -12.416 -2.711 25.260 1.00 81.75 141 ASP A CA 1
ATOM 1065 C C . ASP A 1 141 ? -11.322 -3.492 24.513 1.00 81.75 141 ASP A C 1
ATOM 1067 O O . ASP A 1 141 ? -10.177 -3.542 24.977 1.00 81.75 141 ASP A O 1
ATOM 1071 N N . PRO A 1 142 ? -11.662 -4.177 23.410 1.00 81.12 142 PRO A N 1
ATOM 1072 C CA . PRO A 1 142 ? -10.667 -4.874 22.615 1.00 81.12 142 PRO A CA 1
ATOM 1073 C C . PRO A 1 142 ? -9.744 -3.864 21.932 1.00 81.12 142 PRO A C 1
ATOM 1075 O O . PRO A 1 142 ? -10.203 -2.829 21.447 1.00 81.12 142 PRO A O 1
ATOM 1078 N N . ASP A 1 143 ? -8.463 -4.208 21.820 1.00 83.81 143 ASP A N 1
ATOM 1079 C CA . ASP A 1 143 ? -7.532 -3.446 20.992 1.00 83.81 143 ASP A CA 1
ATOM 1080 C C . ASP A 1 143 ? -8.010 -3.498 19.534 1.00 83.81 143 ASP A C 1
ATOM 1082 O O . ASP A 1 143 ? -8.059 -4.564 18.913 1.00 83.81 143 ASP A O 1
ATOM 1086 N N . LEU A 1 144 ? -8.373 -2.343 18.971 1.00 90.31 144 LEU A N 1
ATOM 1087 C CA . LEU A 1 144 ? -8.832 -2.230 17.584 1.00 90.31 144 LEU A CA 1
ATOM 1088 C C . LEU A 1 144 ? -7.633 -2.164 16.634 1.00 90.31 144 LEU A C 1
ATOM 1090 O O . LEU A 1 144 ? -7.401 -1.163 15.952 1.00 90.31 144 LEU A O 1
ATOM 1094 N N . LYS A 1 145 ? -6.841 -3.236 16.647 1.00 92.38 145 LYS A N 1
ATOM 1095 C CA . LYS A 1 145 ? -5.504 -3.292 16.066 1.00 92.38 145 LYS A CA 1
ATOM 1096 C C . LYS A 1 145 ? -5.287 -4.560 15.257 1.00 92.38 145 LYS A C 1
ATOM 1098 O O . LYS A 1 145 ? -5.578 -5.659 15.722 1.00 92.38 145 LYS A O 1
ATOM 1103 N N . ILE A 1 146 ? -4.717 -4.409 14.067 1.00 94.25 146 ILE A N 1
ATOM 1104 C CA . ILE A 1 146 ? -4.346 -5.526 13.192 1.00 94.25 146 ILE A CA 1
ATOM 1105 C C . ILE A 1 146 ? -2.897 -5.396 12.711 1.00 94.25 146 ILE A C 1
ATOM 1107 O O . ILE A 1 146 ? -2.358 -4.287 12.673 1.00 94.25 146 ILE A O 1
ATOM 1111 N N . PRO A 1 147 ? -2.238 -6.502 12.335 1.00 93.81 147 PRO A N 1
ATOM 1112 C CA . PRO A 1 147 ? -0.963 -6.446 11.630 1.00 93.81 147 PRO A CA 1
ATOM 1113 C C . PRO A 1 147 ? -1.078 -5.752 10.271 1.00 93.81 147 PRO A C 1
ATOM 1115 O O . PRO A 1 147 ? -2.095 -5.875 9.591 1.00 93.81 147 PRO A O 1
ATOM 1118 N N . VAL A 1 148 ? -0.010 -5.078 9.842 1.00 93.38 148 VAL A N 1
ATOM 1119 C CA . VAL A 1 148 ? 0.116 -4.605 8.457 1.00 93.38 148 VAL A CA 1
ATOM 1120 C C . VAL A 1 148 ? 0.776 -5.701 7.628 1.00 93.38 148 VAL A C 1
ATOM 1122 O O . VAL A 1 148 ? 1.931 -6.052 7.860 1.00 93.38 148 VAL A O 1
ATOM 1125 N N . THR A 1 149 ? 0.049 -6.235 6.649 1.00 94.94 149 THR A N 1
ATOM 1126 C CA . THR A 1 149 ? 0.553 -7.229 5.693 1.00 94.94 149 THR A CA 1
ATOM 1127 C C . THR A 1 149 ? 0.567 -6.672 4.272 1.00 94.94 149 THR A C 1
ATOM 1129 O O . THR A 1 149 ? 0.088 -5.570 3.993 1.00 94.94 149 THR A O 1
ATOM 1132 N N . TRP A 1 150 ? 1.175 -7.420 3.352 1.00 96.50 150 TRP A N 1
ATOM 1133 C CA . TRP A 1 150 ? 1.155 -7.069 1.936 1.00 96.50 150 TRP A CA 1
ATOM 1134 C C . TRP A 1 150 ? -0.279 -7.137 1.386 1.00 96.50 150 TRP A C 1
ATOM 1136 O O . TRP A 1 150 ? -0.949 -8.148 1.611 1.00 96.50 150 TRP A O 1
ATOM 1146 N N . PRO A 1 151 ? -0.752 -6.115 0.647 1.00 96.69 151 PRO A N 1
ATOM 1147 C CA . PRO A 1 151 ? -2.164 -6.022 0.288 1.00 96.69 151 PRO A CA 1
ATOM 1148 C C . PRO A 1 151 ? -2.682 -7.156 -0.605 1.00 96.69 151 PRO A C 1
ATOM 1150 O O . PRO A 1 151 ? -1.925 -7.875 -1.272 1.00 96.69 151 PRO A O 1
ATOM 1153 N N . ARG A 1 152 ? -4.011 -7.284 -0.666 1.00 96.75 152 ARG A N 1
ATOM 1154 C CA . ARG A 1 152 ? -4.715 -8.242 -1.527 1.00 96.75 152 ARG A CA 1
ATOM 1155 C C . ARG A 1 152 ? -4.428 -8.015 -3.011 1.00 96.75 152 ARG A C 1
ATOM 1157 O O . ARG A 1 152 ? -4.174 -6.902 -3.473 1.00 96.75 152 ARG A O 1
ATOM 1164 N N . GLY A 1 153 ? -4.542 -9.100 -3.768 1.00 97.44 153 GLY A N 1
ATOM 1165 C CA . GLY A 1 153 ? -4.285 -9.169 -5.202 1.00 97.44 153 GLY A CA 1
ATOM 1166 C C . GLY A 1 153 ? -2.953 -9.834 -5.534 1.00 97.44 153 GLY A C 1
ATOM 1167 O O . GLY A 1 153 ? -2.135 -10.121 -4.656 1.00 97.44 153 GLY A O 1
ATOM 1168 N N . THR A 1 154 ? -2.774 -10.099 -6.823 1.00 98.19 154 THR A N 1
ATOM 1169 C CA . THR A 1 154 ? -1.536 -10.590 -7.427 1.00 98.19 154 THR A CA 1
ATOM 1170 C C . THR A 1 154 ? -0.860 -9.433 -8.157 1.00 98.19 154 THR A C 1
ATOM 1172 O O . THR A 1 154 ? -1.538 -8.605 -8.765 1.00 98.19 154 THR A O 1
ATOM 1175 N N . TYR A 1 155 ? 0.458 -9.310 -8.029 1.00 98.69 155 TYR A N 1
ATOM 1176 C CA . TYR A 1 155 ? 1.212 -8.177 -8.574 1.00 98.69 155 TYR A CA 1
ATOM 1177 C C . TYR A 1 155 ? 2.719 -8.442 -8.541 1.00 98.69 155 TYR A C 1
ATOM 1179 O O . TYR A 1 155 ? 3.193 -9.349 -7.852 1.00 98.69 155 TYR A O 1
ATOM 1187 N N . GLY A 1 156 ? 3.470 -7.615 -9.263 1.00 98.44 156 GLY A N 1
ATOM 1188 C CA . GLY A 1 156 ? 4.923 -7.576 -9.240 1.00 98.44 156 GLY A CA 1
ATOM 1189 C C . GLY A 1 156 ? 5.467 -6.280 -8.643 1.00 98.44 156 GLY A C 1
ATOM 1190 O O . GLY A 1 156 ? 4.924 -5.195 -8.856 1.00 98.44 156 GLY A O 1
ATOM 1191 N N . LEU A 1 157 ? 6.577 -6.398 -7.924 1.00 98.69 157 LEU A N 1
ATOM 1192 C CA . LEU A 1 157 ? 7.420 -5.284 -7.498 1.00 98.69 157 LEU A CA 1
ATOM 1193 C C . LEU A 1 157 ? 8.797 -5.435 -8.139 1.00 98.69 157 LEU A C 1
ATOM 1195 O O . LEU A 1 157 ? 9.268 -6.556 -8.332 1.00 98.69 157 LEU A O 1
ATOM 1199 N N . TYR A 1 158 ? 9.462 -4.322 -8.430 1.00 98.62 158 TYR A N 1
ATOM 1200 C CA . TYR A 1 158 ? 10.872 -4.382 -8.798 1.00 98.62 158 TYR A CA 1
ATOM 1201 C C . TYR A 1 158 ? 11.712 -4.773 -7.579 1.00 98.62 158 TYR A C 1
ATOM 1203 O O . TYR A 1 158 ? 11.446 -4.346 -6.451 1.00 98.62 158 TYR A O 1
ATOM 1211 N N . MET A 1 159 ? 12.723 -5.602 -7.807 1.00 98.62 159 MET A N 1
ATOM 1212 C CA . MET A 1 159 ? 13.574 -6.137 -6.757 1.00 98.62 159 MET A CA 1
ATOM 1213 C C . MET A 1 159 ? 14.620 -5.102 -6.336 1.00 98.62 159 MET A C 1
ATOM 1215 O O . MET A 1 159 ? 15.312 -4.520 -7.170 1.00 98.62 159 MET A O 1
ATOM 1219 N N . ALA A 1 160 ? 14.768 -4.895 -5.030 1.00 98.06 160 ALA A N 1
ATOM 1220 C CA . ALA A 1 160 ? 15.871 -4.117 -4.479 1.00 98.06 160 ALA A CA 1
ATOM 1221 C C . ALA A 1 160 ? 17.130 -4.983 -4.339 1.00 98.06 160 ALA A C 1
ATOM 1223 O O . ALA A 1 160 ? 17.050 -6.206 -4.261 1.00 98.06 160 ALA A O 1
ATOM 1224 N N . ARG A 1 161 ? 18.311 -4.370 -4.217 1.00 97.31 161 ARG A N 1
ATOM 1225 C CA . ARG A 1 161 ? 19.582 -5.081 -3.957 1.00 97.31 161 ARG A CA 1
ATOM 1226 C C . ARG A 1 161 ? 19.558 -5.913 -2.671 1.00 97.31 161 ARG A C 1
ATOM 1228 O O . ARG A 1 161 ? 20.359 -6.829 -2.527 1.00 97.31 161 ARG A O 1
ATOM 1235 N N . THR A 1 162 ? 18.646 -5.603 -1.750 1.00 96.81 162 THR A N 1
ATOM 1236 C CA . THR A 1 162 ? 18.377 -6.385 -0.535 1.00 96.81 162 THR A CA 1
ATOM 1237 C C . THR A 1 162 ? 17.529 -7.639 -0.783 1.00 96.81 162 THR A C 1
ATOM 1239 O O . THR A 1 162 ? 17.298 -8.397 0.154 1.00 96.81 162 THR A O 1
ATOM 1242 N N . GLY A 1 163 ? 17.076 -7.873 -2.016 1.00 97.88 163 GLY A N 1
ATOM 1243 C CA . GLY A 1 163 ? 16.185 -8.962 -2.406 1.00 97.88 163 GLY A CA 1
ATOM 1244 C C . GLY A 1 163 ? 14.709 -8.569 -2.374 1.00 97.88 163 GLY A C 1
ATOM 1245 O O . GLY A 1 163 ? 14.356 -7.387 -2.318 1.00 97.88 163 GLY A O 1
ATOM 1246 N N . CYS A 1 164 ? 13.838 -9.579 -2.426 1.00 98.25 164 CYS A N 1
ATOM 1247 C CA . CYS A 1 164 ? 12.402 -9.365 -2.291 1.00 98.25 164 CYS A CA 1
ATOM 1248 C C . CYS A 1 164 ? 12.015 -8.945 -0.873 1.00 98.25 164 CYS A C 1
ATOM 1250 O O . CYS A 1 164 ? 12.649 -9.399 0.084 1.00 98.25 164 CYS A O 1
ATOM 1252 N N . PRO A 1 165 ? 10.957 -8.131 -0.722 1.00 96.81 165 PRO A N 1
ATOM 1253 C CA . PRO A 1 165 ? 10.540 -7.679 0.594 1.00 96.81 165 PRO A CA 1
ATOM 1254 C C . PRO A 1 165 ? 10.140 -8.846 1.505 1.00 96.81 165 PRO A C 1
ATOM 1256 O O . PRO A 1 165 ? 9.636 -9.870 1.050 1.00 96.81 165 PRO A O 1
ATOM 1259 N N . HIS A 1 166 ? 10.310 -8.698 2.811 1.00 94.94 166 HIS A N 1
ATOM 1260 C CA . HIS A 1 166 ? 9.817 -9.655 3.787 1.00 94.94 166 HIS A CA 1
ATOM 1261 C C . HIS A 1 166 ? 8.292 -9.790 3.674 1.00 94.94 166 HIS A C 1
ATOM 1263 O O . HIS A 1 166 ? 7.574 -8.801 3.514 1.00 94.94 166 HIS A O 1
ATOM 1269 N N . SER A 1 167 ? 7.786 -11.020 3.729 1.00 93.81 167 SER A N 1
ATOM 1270 C CA . SER A 1 167 ? 6.350 -11.293 3.697 1.00 93.81 167 SER A CA 1
ATOM 1271 C C . SER A 1 167 ? 6.036 -12.652 4.325 1.00 93.81 167 SER A C 1
ATOM 1273 O O . SER A 1 167 ? 6.931 -13.466 4.544 1.00 93.81 167 SER A O 1
ATOM 1275 N N . SER A 1 168 ? 4.757 -12.906 4.603 1.00 91.81 168 SER A N 1
ATOM 1276 C CA . SER A 1 168 ? 4.261 -14.197 5.099 1.00 91.81 168 SER A CA 1
ATOM 1277 C C . SER A 1 168 ? 4.143 -15.274 4.010 1.00 91.81 168 SER A C 1
ATOM 1279 O O . SER A 1 168 ? 3.763 -16.406 4.307 1.00 91.81 168 SER A O 1
ATOM 1281 N N . PHE A 1 169 ? 4.460 -14.946 2.755 1.00 94.00 169 PHE A N 1
ATOM 1282 C CA . PHE A 1 169 ? 4.403 -15.846 1.606 1.00 94.00 169 PHE A CA 1
ATOM 1283 C C . PHE A 1 169 ? 5.744 -15.865 0.852 1.00 94.00 169 PHE A C 1
ATOM 1285 O O . PHE A 1 169 ? 6.562 -14.955 0.980 1.00 94.00 169 PHE A O 1
ATOM 1292 N N . PRO A 1 170 ? 6.026 -16.904 0.052 1.00 95.31 170 PRO A N 1
ATOM 1293 C CA . PRO A 1 170 ? 7.204 -16.889 -0.802 1.00 95.31 170 PRO A CA 1
ATOM 1294 C C . PRO A 1 170 ? 6.977 -15.969 -2.009 1.00 95.31 170 PRO A C 1
ATOM 1296 O O . PRO A 1 170 ? 6.008 -16.134 -2.751 1.00 95.31 170 PRO A O 1
ATOM 1299 N N . TRP A 1 171 ? 7.896 -15.032 -2.242 1.00 97.94 171 TRP A N 1
ATOM 1300 C CA . TRP A 1 171 ? 7.957 -14.301 -3.508 1.00 97.94 171 TRP A CA 1
ATOM 1301 C C . TRP A 1 171 ? 8.498 -15.204 -4.610 1.00 97.94 171 TRP A C 1
ATOM 1303 O O . TRP A 1 171 ? 9.543 -15.840 -4.446 1.00 97.94 171 TRP A O 1
ATOM 1313 N N . HIS A 1 172 ? 7.829 -15.211 -5.758 1.00 98.38 172 HIS A N 1
ATOM 1314 C CA . HIS A 1 172 ? 8.439 -15.707 -6.982 1.00 98.38 172 HIS A CA 1
ATOM 1315 C C . HIS A 1 172 ? 9.395 -14.653 -7.539 1.00 98.38 172 HIS A C 1
ATOM 1317 O O . HIS A 1 172 ? 9.208 -13.459 -7.312 1.00 98.38 172 HIS A O 1
ATOM 1323 N N . GLN A 1 173 ? 10.425 -15.090 -8.257 1.00 98.56 173 GLN A N 1
ATOM 1324 C CA . GLN A 1 173 ? 11.450 -14.201 -8.798 1.00 98.56 173 GLN A CA 1
ATOM 1325 C C . GLN A 1 173 ? 11.587 -14.405 -10.299 1.00 98.56 173 GLN A C 1
ATOM 1327 O O . GLN A 1 173 ? 11.408 -15.518 -10.807 1.00 98.56 173 GLN A O 1
ATOM 1332 N N . GLY A 1 174 ? 11.927 -13.331 -10.993 1.00 98.19 174 GLY A N 1
ATOM 1333 C CA . GLY A 1 174 ? 12.247 -13.348 -12.409 1.00 98.19 174 GLY A CA 1
ATOM 1334 C C . GLY A 1 174 ? 13.104 -12.157 -12.788 1.00 98.19 174 GLY A C 1
ATOM 1335 O O . GLY A 1 174 ? 13.288 -11.231 -11.997 1.00 98.19 174 GLY A O 1
ATOM 1336 N N . TRP A 1 175 ? 13.640 -12.214 -13.995 1.00 98.19 175 TRP A N 1
ATOM 1337 C CA . TRP A 1 175 ? 14.560 -11.221 -14.521 1.00 98.19 175 TRP A CA 1
ATOM 1338 C C . TRP A 1 175 ? 14.300 -10.981 -16.001 1.00 98.19 175 TRP A C 1
ATOM 1340 O O . TRP A 1 175 ? 13.893 -11.890 -16.730 1.00 98.19 175 TRP A O 1
ATOM 1350 N N . LEU A 1 176 ? 14.554 -9.749 -16.415 1.00 96.69 176 LEU A N 1
ATOM 1351 C CA . LEU A 1 176 ? 14.452 -9.274 -17.781 1.00 96.69 176 LEU A CA 1
ATOM 1352 C C . LEU A 1 176 ? 15.759 -8.573 -18.136 1.00 96.69 176 LEU A C 1
ATOM 1354 O O . LEU A 1 176 ? 16.173 -7.661 -17.427 1.00 96.69 176 LEU A O 1
ATOM 1358 N N . TYR A 1 177 ? 16.381 -9.002 -19.222 1.00 94.25 177 TYR A N 1
ATOM 1359 C CA . TYR A 1 177 ? 17.526 -8.374 -19.859 1.00 94.25 177 TYR A CA 1
ATOM 1360 C C . TYR A 1 177 ? 17.041 -7.756 -21.169 1.00 94.25 177 TYR A C 1
ATOM 1362 O O . TYR A 1 177 ? 16.622 -8.497 -22.060 1.00 94.25 177 TYR A O 1
ATOM 1370 N N . GLN A 1 178 ? 17.055 -6.427 -21.231 1.00 89.88 178 GLN A N 1
ATOM 1371 C CA . GLN A 1 178 ? 16.654 -5.635 -22.391 1.00 89.88 178 GLN A CA 1
ATOM 1372 C C . GLN A 1 178 ? 17.891 -5.189 -23.157 1.00 89.88 178 GLN A C 1
ATOM 1374 O O . GLN A 1 178 ? 18.754 -4.510 -22.588 1.00 89.88 178 GLN A O 1
ATOM 1379 N N . ASP A 1 179 ? 17.938 -5.582 -24.422 1.00 82.56 179 ASP A N 1
ATOM 1380 C CA . ASP A 1 179 ? 18.935 -5.202 -25.406 1.00 82.56 179 ASP A CA 1
ATOM 1381 C C . ASP A 1 179 ? 18.525 -3.885 -26.071 1.00 82.56 179 ASP A C 1
ATOM 1383 O O . ASP A 1 179 ? 17.615 -3.862 -26.893 1.00 82.56 179 ASP A O 1
ATOM 1387 N N . VAL A 1 180 ? 19.083 -2.766 -25.615 1.00 75.00 180 VAL A N 1
ATOM 1388 C CA . VAL A 1 180 ? 18.510 -1.431 -25.881 1.00 75.00 180 VAL A CA 1
ATOM 1389 C C . VAL A 1 180 ? 19.047 -0.757 -27.149 1.00 75.00 180 VAL A C 1
ATOM 1391 O O . VAL A 1 180 ? 18.255 -0.419 -28.024 1.00 75.00 180 VAL A O 1
ATOM 1394 N N . GLU A 1 181 ? 20.357 -0.523 -27.244 1.00 71.88 181 GLU A N 1
ATOM 1395 C CA . GLU A 1 181 ? 21.042 0.028 -28.428 1.00 71.88 181 GLU A CA 1
ATOM 1396 C C . GLU A 1 181 ? 22.546 -0.281 -28.315 1.00 71.88 181 GLU A C 1
ATOM 1398 O O . GLU A 1 181 ? 23.251 0.261 -27.456 1.00 71.88 181 GLU A O 1
ATOM 1403 N N . ASP A 1 182 ? 23.074 -1.109 -29.212 1.00 65.50 182 ASP A N 1
ATOM 1404 C CA . ASP A 1 182 ? 24.490 -1.478 -29.245 1.00 65.50 182 ASP A CA 1
ATOM 1405 C C . ASP A 1 182 ? 25.408 -0.339 -29.736 1.00 65.50 182 ASP A C 1
ATOM 1407 O O . ASP A 1 182 ? 26.606 -0.297 -29.413 1.00 65.50 182 ASP A O 1
ATOM 1411 N N . ILE A 1 183 ? 24.896 0.616 -30.527 1.00 59.66 183 ILE A N 1
ATOM 1412 C CA . ILE A 1 183 ? 25.712 1.676 -31.136 1.00 59.66 183 ILE A CA 1
ATOM 1413 C C . ILE A 1 183 ? 25.477 3.017 -30.449 1.00 59.66 183 ILE A C 1
ATOM 1415 O O . ILE A 1 183 ? 24.731 3.883 -30.898 1.00 59.66 183 ILE A O 1
ATOM 1419 N N . GLY A 1 184 ? 26.271 3.255 -29.406 1.00 58.59 184 GLY A N 1
ATOM 1420 C CA . GLY A 1 184 ? 26.335 4.563 -28.764 1.00 58.59 184 GLY A CA 1
ATOM 1421 C C . GLY A 1 184 ? 25.187 4.837 -27.800 1.00 58.59 184 GLY A C 1
ATOM 1422 O O . GLY A 1 184 ? 24.898 6.014 -27.586 1.00 58.59 184 GLY A O 1
ATOM 1423 N N . ALA A 1 185 ? 24.607 3.791 -27.195 1.00 67.19 185 ALA A N 1
ATOM 1424 C CA . ALA A 1 185 ? 23.681 3.929 -26.077 1.00 67.19 185 ALA A CA 1
ATOM 1425 C C . ALA A 1 185 ? 24.202 4.924 -25.038 1.00 67.19 185 ALA A C 1
ATOM 1427 O O . ALA A 1 185 ? 25.373 4.912 -24.636 1.00 67.19 185 ALA A O 1
ATOM 1428 N N . THR A 1 186 ? 23.290 5.782 -24.597 1.00 81.44 186 THR A N 1
ATOM 1429 C CA . THR A 1 186 ? 23.496 6.773 -23.546 1.00 81.44 186 THR A CA 1
ATOM 1430 C C . THR A 1 186 ? 22.498 6.587 -22.410 1.00 81.44 186 THR A C 1
ATOM 1432 O O . THR A 1 186 ? 21.909 7.544 -21.909 1.00 81.44 186 THR A O 1
ATOM 1435 N N . ASN A 1 187 ? 22.335 5.340 -21.959 1.00 86.25 187 ASN A N 1
ATOM 1436 C CA . ASN A 1 187 ? 21.561 5.011 -20.766 1.00 86.25 187 ASN A CA 1
ATOM 1437 C C . ASN A 1 187 ? 22.032 5.854 -19.571 1.00 86.25 187 ASN A C 1
ATOM 1439 O O . ASN A 1 187 ? 23.232 6.013 -19.320 1.00 86.25 187 ASN A O 1
ATOM 1443 N N . VAL A 1 188 ? 21.086 6.378 -18.791 1.00 91.19 188 VAL A N 1
ATOM 1444 C CA . VAL A 1 188 ? 21.386 7.189 -17.601 1.00 91.19 188 VAL A CA 1
ATOM 1445 C C . VAL A 1 188 ? 20.578 6.677 -16.428 1.00 91.19 188 VAL A C 1
ATOM 1447 O O . VAL A 1 188 ? 19.383 6.457 -16.523 1.00 91.19 188 VAL A O 1
ATOM 1450 N N . PHE A 1 189 ? 21.199 6.537 -15.270 1.00 94.12 189 PHE A N 1
ATOM 1451 C CA . PHE A 1 189 ? 20.494 6.131 -14.062 1.00 94.12 189 PHE A CA 1
ATOM 1452 C C . PHE A 1 189 ? 21.033 6.883 -12.854 1.00 94.12 189 PHE A C 1
ATOM 1454 O O . PHE A 1 189 ? 22.111 7.490 -12.892 1.00 94.12 189 PHE A O 1
ATOM 1461 N N . SER A 1 190 ? 20.267 6.869 -11.767 1.00 95.00 190 SER A N 1
ATOM 1462 C CA . SER A 1 190 ? 20.691 7.475 -10.509 1.00 95.00 190 SER A CA 1
ATOM 1463 C C . SER A 1 190 ? 22.066 6.961 -10.077 1.00 95.00 190 SER A C 1
ATOM 1465 O O . SER A 1 190 ? 22.306 5.759 -10.010 1.00 95.00 190 SER A O 1
ATOM 1467 N N . LYS A 1 191 ? 22.968 7.880 -9.700 1.00 90.81 191 LYS A N 1
ATOM 1468 C CA . LYS A 1 191 ? 24.325 7.538 -9.223 1.00 90.81 191 LYS A CA 1
ATOM 1469 C C . LYS A 1 191 ? 24.304 6.543 -8.056 1.00 90.81 191 LYS A C 1
ATOM 1471 O O . LYS A 1 191 ? 25.190 5.702 -7.941 1.00 90.81 191 LYS A O 1
ATOM 1476 N N . SER A 1 192 ? 23.314 6.684 -7.179 1.00 93.50 192 SER A N 1
ATOM 1477 C CA . SER A 1 192 ? 22.963 5.684 -6.179 1.00 93.50 192 SER A CA 1
ATOM 1478 C C . SER A 1 192 ? 21.664 5.035 -6.632 1.00 93.50 192 SER A C 1
ATOM 1480 O O . SER A 1 192 ? 20.628 5.692 -6.599 1.00 93.50 192 SER A O 1
ATOM 1482 N N . LEU A 1 193 ? 21.746 3.786 -7.083 1.00 95.56 193 LEU A N 1
ATOM 1483 C CA . LEU A 1 193 ? 20.605 2.996 -7.539 1.00 95.56 193 LEU A CA 1
ATOM 1484 C C . LEU A 1 193 ? 20.547 1.705 -6.717 1.00 95.56 193 LEU A C 1
ATOM 1486 O O . LEU A 1 193 ? 21.445 0.855 -6.811 1.00 95.56 193 LEU A O 1
ATOM 1490 N N . HIS A 1 194 ? 19.502 1.559 -5.905 1.00 97.69 194 HIS A N 1
ATOM 1491 C CA . HIS A 1 194 ? 19.291 0.369 -5.073 1.00 97.69 194 HIS A CA 1
ATOM 1492 C C . HIS A 1 194 ? 18.463 -0.711 -5.780 1.00 97.69 194 HIS A C 1
ATOM 1494 O O . HIS A 1 194 ? 18.207 -1.763 -5.193 1.00 97.69 194 HIS A O 1
ATOM 1500 N N . LEU A 1 195 ? 18.093 -0.484 -7.041 1.00 97.00 195 LEU A N 1
ATOM 1501 C CA . LEU A 1 195 ? 17.432 -1.455 -7.899 1.00 97.00 195 LEU A CA 1
ATOM 1502 C C . LEU A 1 195 ? 18.392 -2.620 -8.177 1.00 97.00 195 LEU A C 1
ATOM 1504 O O . LEU A 1 195 ? 19.583 -2.410 -8.436 1.00 97.00 195 LEU A O 1
ATOM 1508 N N . TYR A 1 196 ? 17.900 -3.852 -8.070 1.00 97.94 196 TYR A N 1
ATOM 1509 C CA . TYR A 1 196 ? 18.687 -5.043 -8.367 1.00 97.94 196 TYR A CA 1
ATOM 1510 C C . TYR A 1 196 ? 18.663 -5.348 -9.861 1.00 97.94 196 TYR A C 1
ATOM 1512 O O . TYR A 1 196 ? 17.606 -5.340 -10.493 1.00 97.94 196 TYR A O 1
ATOM 1520 N N . GLY A 1 197 ? 19.850 -5.614 -10.400 1.00 94.75 197 GLY A N 1
ATOM 1521 C CA . GLY A 1 197 ? 20.063 -5.805 -11.823 1.00 94.75 197 GLY A CA 1
ATOM 1522 C C . GLY A 1 197 ? 21.409 -5.261 -12.289 1.00 94.75 197 GLY A C 1
ATOM 1523 O O . GLY A 1 197 ? 22.292 -4.948 -11.476 1.00 94.75 197 GLY A O 1
ATOM 1524 N N . GLN A 1 198 ? 21.545 -5.144 -13.604 1.00 94.00 198 GLN A N 1
ATOM 1525 C CA . GLN A 1 198 ? 22.721 -4.617 -14.287 1.00 94.00 198 GLN A CA 1
ATOM 1526 C C . GLN A 1 198 ? 22.314 -3.342 -15.015 1.00 94.00 198 GLN A C 1
ATOM 1528 O O . GLN A 1 198 ? 21.401 -3.353 -15.831 1.00 94.00 198 GLN A O 1
ATOM 1533 N N . PHE A 1 199 ? 22.975 -2.238 -14.680 1.00 91.19 199 PHE A N 1
ATOM 1534 C CA . PHE A 1 199 ? 22.698 -0.929 -15.258 1.00 91.19 199 PHE A CA 1
ATOM 1535 C C . PHE A 1 199 ? 24.018 -0.362 -15.740 1.00 91.19 199 PHE A C 1
ATOM 1537 O O . PHE A 1 199 ? 24.938 -0.135 -14.947 1.00 91.19 199 PHE A O 1
ATOM 1544 N N . THR A 1 200 ? 24.122 -0.184 -17.046 1.00 85.50 200 THR A N 1
ATOM 1545 C CA . THR A 1 200 ? 25.323 0.292 -17.718 1.00 85.50 200 THR A CA 1
ATOM 1546 C C . THR A 1 200 ? 24.941 1.455 -18.622 1.00 85.50 200 THR A C 1
ATOM 1548 O O . THR A 1 200 ? 23.795 1.577 -19.038 1.00 85.50 200 THR A O 1
ATOM 1551 N N . THR A 1 201 ? 25.869 2.385 -18.845 1.00 84.19 201 THR A N 1
ATOM 1552 C CA . THR A 1 201 ? 25.577 3.597 -19.625 1.00 84.19 201 THR A CA 1
ATOM 1553 C C . THR A 1 201 ? 25.650 3.376 -21.130 1.00 84.19 201 THR A C 1
ATOM 1555 O O . THR A 1 201 ? 25.179 4.225 -21.867 1.00 84.19 201 THR A O 1
ATOM 1558 N N . SER A 1 202 ? 26.293 2.295 -21.571 1.00 78.69 202 SER A N 1
ATOM 1559 C CA . SER A 1 202 ? 26.680 2.044 -22.967 1.00 78.69 202 SER A CA 1
ATOM 1560 C C . SER A 1 202 ? 26.443 0.592 -23.390 1.00 78.69 202 SER A C 1
ATOM 1562 O O . SER A 1 202 ? 27.171 0.082 -24.235 1.00 78.69 202 SER A O 1
ATOM 1564 N N . ASP A 1 203 ? 25.568 -0.097 -22.671 1.00 80.69 203 ASP A N 1
ATOM 1565 C CA . ASP A 1 203 ? 25.233 -1.510 -22.825 1.00 80.69 203 ASP A CA 1
ATOM 1566 C C . ASP A 1 203 ? 23.846 -1.690 -22.167 1.00 80.69 203 ASP A C 1
ATOM 1568 O O . ASP A 1 203 ? 23.203 -0.725 -21.726 1.00 80.69 203 ASP A O 1
ATOM 1572 N N . ASN A 1 204 ? 23.390 -2.922 -22.103 1.00 86.00 204 ASN A N 1
ATOM 1573 C CA . ASN A 1 204 ? 22.034 -3.332 -21.817 1.00 86.00 204 ASN A CA 1
ATOM 1574 C C . ASN A 1 204 ? 21.621 -3.189 -20.358 1.00 86.00 204 ASN A C 1
ATOM 1576 O O . ASN A 1 204 ? 22.439 -3.020 -19.441 1.00 86.00 204 ASN A O 1
ATOM 1580 N N . ILE A 1 205 ? 20.306 -3.254 -20.152 1.00 91.38 205 ILE A N 1
ATOM 1581 C CA . ILE A 1 205 ? 19.681 -3.083 -18.845 1.00 91.38 205 ILE A CA 1
ATOM 1582 C C . ILE A 1 205 ? 19.044 -4.399 -18.417 1.00 91.38 205 ILE A C 1
ATOM 1584 O O . ILE A 1 205 ? 18.167 -4.945 -19.079 1.00 91.38 205 ILE A O 1
ATOM 1588 N N . GLU A 1 206 ? 19.455 -4.887 -17.252 1.00 95.25 206 GLU A N 1
ATOM 1589 C CA . GLU A 1 206 ? 18.848 -6.039 -16.599 1.00 95.25 206 GLU A CA 1
ATOM 1590 C C . GLU A 1 206 ? 18.064 -5.577 -15.374 1.00 95.25 206 GLU A C 1
ATOM 1592 O O . GLU A 1 206 ? 18.611 -4.900 -14.503 1.00 95.25 206 GLU A O 1
ATOM 1597 N N . THR A 1 207 ? 16.801 -5.979 -15.268 1.00 97.38 207 THR A N 1
ATOM 1598 C CA . THR A 1 207 ? 15.937 -5.717 -14.112 1.00 97.38 207 THR A CA 1
ATOM 1599 C C . THR A 1 207 ? 15.397 -7.016 -13.531 1.00 97.38 207 THR A C 1
ATOM 1601 O O . THR A 1 207 ? 15.217 -8.014 -14.228 1.00 97.38 207 THR A O 1
ATOM 1604 N N . HIS A 1 208 ? 15.151 -7.014 -12.222 1.00 98.62 208 HIS A N 1
ATOM 1605 C CA . HIS A 1 208 ? 14.635 -8.170 -11.490 1.00 98.62 208 HIS A CA 1
ATOM 1606 C C . HIS A 1 208 ? 13.323 -7.845 -10.794 1.00 98.62 208 HIS A C 1
ATOM 1608 O O . HIS A 1 208 ? 13.077 -6.706 -10.389 1.00 98.62 208 HIS A O 1
ATOM 1614 N N . TYR A 1 209 ? 12.505 -8.874 -10.604 1.00 98.69 209 TYR A N 1
ATOM 1615 C CA . TYR A 1 209 ? 11.147 -8.752 -10.097 1.00 98.69 209 TYR A CA 1
ATOM 1616 C C . TYR A 1 209 ? 10.870 -9.710 -8.947 1.00 98.69 209 TYR A C 1
ATOM 1618 O O . TYR A 1 209 ? 11.363 -10.837 -8.900 1.00 98.69 209 TYR A O 1
ATOM 1626 N N . CYS A 1 210 ? 10.009 -9.248 -8.051 1.00 98.75 210 CYS A N 1
ATOM 1627 C CA . CYS A 1 210 ? 9.390 -10.010 -6.983 1.00 98.75 210 CYS A CA 1
ATOM 1628 C C . CYS A 1 210 ? 7.898 -10.114 -7.280 1.00 98.75 210 CYS A C 1
ATOM 1630 O O . CYS A 1 210 ? 7.181 -9.115 -7.235 1.00 98.75 210 CYS A O 1
ATOM 1632 N N . ILE A 1 211 ? 7.432 -11.318 -7.597 1.00 98.69 211 ILE A N 1
ATOM 1633 C CA . ILE A 1 211 ? 6.055 -11.584 -8.009 1.00 98.69 211 ILE A CA 1
ATOM 1634 C C . ILE A 1 211 ? 5.285 -12.261 -6.877 1.00 98.69 211 ILE A C 1
ATOM 1636 O O . ILE A 1 211 ? 5.648 -13.345 -6.405 1.00 98.69 211 ILE A O 1
ATOM 1640 N N . LYS A 1 212 ? 4.186 -11.629 -6.461 1.00 98.19 212 LYS A N 1
ATOM 1641 C CA . LYS A 1 212 ? 3.193 -12.215 -5.563 1.00 98.19 212 LYS A CA 1
ATOM 1642 C C . LYS A 1 212 ? 2.171 -12.982 -6.398 1.00 98.19 212 LYS A C 1
ATOM 1644 O O . LYS A 1 212 ? 1.317 -12.389 -7.056 1.00 98.19 212 LYS A O 1
ATOM 1649 N N . GLY A 1 213 ? 2.252 -14.311 -6.344 1.00 96.00 213 GLY A N 1
ATOM 1650 C CA . GLY A 1 213 ? 1.337 -15.211 -7.054 1.00 96.00 213 GLY A CA 1
ATOM 1651 C C . GLY A 1 213 ? 0.027 -15.515 -6.317 1.00 96.00 213 GLY A C 1
ATOM 1652 O O . GLY A 1 213 ? -0.877 -16.107 -6.900 1.00 96.00 213 GLY A O 1
ATOM 1653 N N . THR A 1 214 ? -0.096 -15.122 -5.047 1.00 95.06 214 THR A N 1
ATOM 1654 C CA . THR A 1 214 ? -1.256 -15.405 -4.190 1.00 95.06 214 THR A CA 1
ATOM 1655 C C . THR A 1 214 ? -2.092 -14.152 -3.942 1.00 95.06 214 THR A C 1
ATOM 1657 O O . THR A 1 214 ? -1.595 -13.140 -3.455 1.00 95.06 214 THR A O 1
ATOM 1660 N N . ALA A 1 215 ? -3.393 -14.216 -4.244 1.00 95.12 215 ALA A N 1
ATOM 1661 C CA . ALA A 1 215 ? -4.287 -13.067 -4.085 1.00 95.12 215 ALA A CA 1
ATOM 1662 C C . ALA A 1 215 ? -4.492 -12.670 -2.613 1.00 95.12 215 ALA A C 1
ATOM 1664 O O . ALA A 1 215 ? -4.487 -11.484 -2.292 1.00 95.12 215 ALA A O 1
ATOM 1665 N N . GLN A 1 216 ? -4.622 -13.649 -1.721 1.00 94.56 216 GLN A N 1
ATOM 1666 C CA . GLN A 1 216 ? -4.737 -13.451 -0.280 1.00 94.56 216 GLN A CA 1
ATOM 1667 C C . GLN A 1 216 ? -3.834 -14.471 0.413 1.00 94.56 216 GLN A C 1
ATOM 1669 O O . GLN A 1 216 ? -3.931 -15.668 0.145 1.00 94.56 216 GLN A O 1
ATOM 1674 N N . ALA A 1 217 ? -2.922 -13.986 1.246 1.00 93.00 217 ALA A N 1
ATOM 1675 C CA . ALA A 1 217 ? -1.989 -14.793 2.017 1.00 93.00 217 ALA A CA 1
ATOM 1676 C C . ALA A 1 217 ? -2.427 -14.927 3.479 1.00 93.00 217 ALA A C 1
ATOM 1678 O O . ALA A 1 217 ? -2.172 -15.963 4.090 1.00 93.00 217 ALA A O 1
ATOM 1679 N N . THR A 1 218 ? -3.083 -13.904 4.037 1.00 91.81 218 THR A N 1
ATOM 1680 C CA . THR A 1 218 ? -3.569 -13.906 5.424 1.00 91.81 218 THR A CA 1
ATOM 1681 C C . THR A 1 218 ? -4.966 -13.291 5.555 1.00 91.81 218 THR A C 1
ATOM 1683 O O . THR A 1 218 ? -5.446 -12.596 4.656 1.00 91.81 218 THR A O 1
ATOM 1686 N N . ASP A 1 219 ? -5.604 -13.499 6.709 1.00 91.38 219 ASP A N 1
ATOM 1687 C CA . ASP A 1 219 ? -6.877 -12.855 7.075 1.00 91.38 219 ASP A CA 1
ATOM 1688 C C . ASP A 1 219 ? -6.713 -11.370 7.465 1.00 91.38 219 ASP A C 1
ATOM 1690 O O . ASP A 1 219 ? -7.696 -10.701 7.781 1.00 91.38 219 ASP A O 1
ATOM 1694 N N . PHE A 1 220 ? -5.482 -10.846 7.443 1.00 93.44 220 PHE A N 1
ATOM 1695 C CA . PHE A 1 220 ? -5.157 -9.437 7.692 1.00 93.44 220 PHE A CA 1
ATOM 1696 C C . PHE A 1 220 ? -4.899 -8.648 6.403 1.00 93.44 220 PHE A C 1
ATOM 1698 O O . PHE A 1 220 ? -4.722 -7.433 6.459 1.00 93.44 220 PHE A O 1
ATOM 1705 N N . ASP A 1 221 ? -4.883 -9.314 5.243 1.00 94.38 221 ASP A N 1
ATOM 1706 C CA . ASP A 1 221 ? -4.608 -8.657 3.969 1.00 94.38 221 ASP A CA 1
ATOM 1707 C C . ASP A 1 221 ? -5.743 -7.683 3.623 1.00 94.38 221 ASP A C 1
ATOM 1709 O O . ASP A 1 221 ? -6.879 -8.077 3.323 1.00 94.38 221 ASP A O 1
ATOM 1713 N N . LEU A 1 222 ? -5.404 -6.397 3.640 1.00 94.44 222 LEU A N 1
ATOM 1714 C CA . LEU A 1 222 ? -6.281 -5.301 3.242 1.00 94.44 222 LEU A CA 1
ATOM 1715 C C . LEU A 1 222 ? -6.194 -5.037 1.739 1.00 94.44 222 LEU A C 1
ATOM 1717 O O . LEU A 1 222 ? -5.233 -5.432 1.074 1.00 94.44 222 LEU A O 1
ATOM 1721 N N . ASP A 1 223 ? -7.173 -4.322 1.188 1.00 95.06 223 ASP A N 1
ATOM 1722 C CA . ASP A 1 223 ? -7.000 -3.696 -0.119 1.00 95.06 223 ASP A CA 1
ATOM 1723 C C . ASP A 1 223 ? -5.835 -2.694 -0.084 1.00 95.06 223 ASP A C 1
ATOM 1725 O O . ASP A 1 223 ? -5.529 -2.082 0.942 1.00 95.06 223 ASP A O 1
ATOM 1729 N N . TRP A 1 224 ? -5.189 -2.494 -1.232 1.00 96.31 224 TRP A N 1
ATOM 1730 C CA . TRP A 1 224 ? -4.140 -1.487 -1.345 1.00 96.31 224 TRP A CA 1
ATOM 1731 C C . TRP A 1 224 ? -4.661 -0.101 -0.914 1.00 96.31 224 TRP A C 1
ATOM 1733 O O . TRP A 1 224 ? -5.753 0.296 -1.348 1.00 96.31 224 TRP A O 1
ATOM 1743 N N . PRO A 1 225 ? -3.887 0.676 -0.136 1.00 94.44 225 PRO A N 1
ATOM 1744 C CA . PRO A 1 225 ? -4.306 2.008 0.291 1.00 94.44 225 PRO A CA 1
ATOM 1745 C C . PRO A 1 225 ? -4.451 2.989 -0.879 1.00 94.44 225 PRO A C 1
ATOM 1747 O O . PRO A 1 225 ? -3.691 2.929 -1.850 1.00 94.44 225 PRO A O 1
ATOM 1750 N N . LYS A 1 226 ? -5.396 3.930 -0.768 1.00 94.94 226 LYS A N 1
ATOM 1751 C CA . LYS A 1 226 ? -5.561 5.032 -1.734 1.00 94.94 226 LYS A CA 1
ATOM 1752 C C . LYS A 1 226 ? -4.288 5.864 -1.830 1.00 94.94 226 LYS A C 1
ATOM 1754 O O . LYS A 1 226 ? -3.680 6.171 -0.809 1.00 94.94 226 LYS A O 1
ATOM 1759 N N . GLY A 1 227 ? -3.909 6.255 -3.040 1.00 96.12 227 GLY A N 1
ATOM 1760 C CA . GLY A 1 227 ? -2.653 6.964 -3.269 1.00 96.12 227 GLY A CA 1
ATOM 1761 C C . GLY A 1 227 ? -2.395 7.261 -4.734 1.00 96.12 227 GLY A C 1
ATOM 1762 O O . GLY A 1 227 ? -3.300 7.194 -5.564 1.00 96.12 227 GLY A O 1
ATOM 1763 N N . ASP A 1 228 ? -1.141 7.585 -5.018 1.00 98.12 228 ASP A N 1
ATOM 1764 C CA . ASP A 1 228 ? -0.655 7.954 -6.344 1.00 98.12 228 ASP A CA 1
ATOM 1765 C C . ASP A 1 228 ? 0.660 7.228 -6.668 1.00 98.12 228 ASP A C 1
ATOM 1767 O O . ASP A 1 228 ? 1.759 7.714 -6.395 1.00 98.12 228 ASP A O 1
ATOM 1771 N N . TYR A 1 229 ? 0.538 5.997 -7.165 1.00 98.69 229 TYR A N 1
ATOM 1772 C CA . TYR A 1 229 ? 1.662 5.093 -7.415 1.00 98.69 229 TYR A CA 1
ATOM 1773 C C . TYR A 1 229 ? 1.266 3.941 -8.346 1.00 98.69 229 TYR A C 1
ATOM 1775 O O . TYR A 1 229 ? 0.082 3.651 -8.550 1.00 98.69 229 TYR A O 1
ATOM 1783 N N . CYS A 1 230 ? 2.276 3.271 -8.894 1.00 98.81 230 CYS A N 1
ATOM 1784 C CA . CYS A 1 230 ? 2.126 2.101 -9.746 1.00 98.81 230 CYS A CA 1
ATOM 1785 C C . CYS A 1 230 ? 2.886 0.891 -9.200 1.00 98.81 230 CYS A C 1
ATOM 1787 O O . CYS A 1 230 ? 3.888 1.019 -8.490 1.00 98.81 230 CYS A O 1
ATOM 1789 N N . ILE A 1 231 ? 2.429 -0.284 -9.618 1.00 98.81 231 ILE A N 1
ATOM 1790 C CA . ILE A 1 231 ? 3.079 -1.585 -9.449 1.00 98.81 231 ILE A CA 1
ATOM 1791 C C . ILE A 1 231 ? 3.071 -2.325 -10.788 1.00 98.81 231 ILE A C 1
ATOM 1793 O O . ILE A 1 231 ? 2.252 -2.028 -11.665 1.00 98.81 231 ILE A O 1
ATOM 1797 N N . ALA A 1 232 ? 3.974 -3.289 -10.957 1.00 98.75 232 ALA A N 1
ATOM 1798 C CA . ALA A 1 232 ? 3.974 -4.122 -12.151 1.00 98.75 232 ALA A CA 1
ATOM 1799 C C . ALA A 1 232 ? 2.772 -5.078 -12.096 1.00 98.75 232 ALA A C 1
ATOM 1801 O O . ALA A 1 232 ? 2.470 -5.663 -11.049 1.00 98.75 232 ALA A O 1
ATOM 1802 N N . LYS A 1 233 ? 2.040 -5.206 -13.200 1.00 98.75 233 LYS A N 1
ATOM 1803 C CA . LYS A 1 233 ? 0.837 -6.040 -13.254 1.00 98.75 233 LYS A CA 1
ATOM 1804 C C . LYS A 1 233 ? 1.230 -7.514 -13.255 1.00 98.75 233 LYS A C 1
ATOM 1806 O O . LYS A 1 233 ? 2.195 -7.887 -13.904 1.00 98.75 233 LYS A O 1
ATOM 1811 N N . TYR A 1 234 ? 0.477 -8.351 -12.551 1.00 98.44 234 TYR A N 1
ATOM 1812 C CA . TYR A 1 234 ? 0.579 -9.806 -12.664 1.00 98.44 234 TYR A CA 1
ATOM 1813 C C . TYR A 1 234 ? -0.807 -10.406 -12.431 1.00 98.44 234 TYR A C 1
ATOM 1815 O O . TYR A 1 234 ? -1.321 -10.377 -11.310 1.00 98.44 234 TYR A O 1
ATOM 1823 N N . GLY A 1 235 ? -1.453 -10.888 -13.490 1.00 97.69 235 GLY A N 1
ATOM 1824 C CA . GLY A 1 235 ? -2.875 -11.222 -13.476 1.00 97.69 235 GLY A CA 1
ATOM 1825 C C . GLY A 1 235 ? -3.775 -9.979 -13.477 1.00 97.69 235 GLY A C 1
ATOM 1826 O O . GLY A 1 235 ? -3.531 -9.002 -14.183 1.00 97.69 235 GLY A O 1
ATOM 1827 N N . ALA A 1 236 ? -4.870 -10.012 -12.715 1.00 97.88 236 ALA A N 1
ATOM 1828 C CA . ALA A 1 236 ? -5.798 -8.882 -12.633 1.00 97.88 236 ALA A CA 1
ATOM 1829 C C . ALA A 1 236 ? -5.237 -7.758 -11.747 1.00 97.88 236 ALA A C 1
ATOM 1831 O O . ALA A 1 236 ? -4.678 -8.031 -10.684 1.00 97.88 236 ALA A O 1
ATOM 1832 N N . CYS A 1 237 ? -5.441 -6.494 -12.138 1.00 98.38 237 CYS A N 1
ATOM 1833 C CA . CYS A 1 237 ? -5.054 -5.374 -11.281 1.00 98.38 237 CYS A CA 1
ATOM 1834 C C . CYS A 1 237 ? -5.800 -5.423 -9.937 1.00 98.38 237 CYS A C 1
ATOM 1836 O O . CYS A 1 237 ? -7.017 -5.645 -9.931 1.00 98.38 237 CYS A O 1
ATOM 1838 N N . PRO A 1 238 ? -5.107 -5.187 -8.805 1.00 98.12 238 PRO A N 1
ATOM 1839 C CA . PRO A 1 238 ? -5.759 -5.119 -7.505 1.00 98.12 238 PRO A CA 1
ATOM 1840 C C . PRO A 1 238 ? -6.857 -4.050 -7.462 1.00 98.12 238 PRO A C 1
ATOM 1842 O O . PRO A 1 238 ? -6.847 -3.077 -8.219 1.00 98.12 238 PRO A O 1
ATOM 1845 N N . LYS A 1 239 ? -7.813 -4.211 -6.545 1.00 96.44 239 LYS A N 1
ATOM 1846 C CA . LYS A 1 239 ? -8.957 -3.301 -6.418 1.00 96.44 239 LYS A CA 1
ATOM 1847 C C . LYS A 1 239 ? -8.497 -1.846 -6.243 1.00 96.44 239 LYS A C 1
ATOM 1849 O O . LYS A 1 239 ? -7.649 -1.546 -5.407 1.00 96.44 239 LYS A O 1
ATOM 1854 N N . GLY A 1 240 ? -9.087 -0.951 -7.037 1.00 96.38 240 GLY A N 1
ATOM 1855 C CA . GLY A 1 240 ? -8.760 0.480 -7.064 1.00 96.38 240 GLY A CA 1
ATOM 1856 C C . GLY A 1 240 ? -7.667 0.867 -8.064 1.00 96.38 240 GLY A C 1
ATOM 1857 O O . GLY A 1 240 ? -7.534 2.049 -8.363 1.00 96.38 240 GLY A O 1
ATOM 1858 N N . PHE A 1 241 ? -6.930 -0.097 -8.623 1.00 98.44 241 PHE A N 1
ATOM 1859 C CA . PHE A 1 241 ? -5.970 0.170 -9.688 1.00 98.44 241 PHE A CA 1
ATOM 1860 C C . PHE A 1 241 ? -6.608 0.120 -11.074 1.00 98.44 241 PHE A C 1
ATOM 1862 O O . PHE A 1 241 ? -7.527 -0.655 -11.344 1.00 98.44 241 PHE A O 1
ATOM 1869 N N . MET A 1 242 ? -6.050 0.921 -11.972 1.00 98.44 242 MET A N 1
ATOM 1870 C CA . MET A 1 242 ? -6.338 0.943 -13.395 1.00 98.44 242 MET A CA 1
ATOM 1871 C C . MET A 1 242 ? -5.133 0.416 -14.171 1.00 98.44 242 MET A C 1
ATOM 1873 O O . MET A 1 242 ? -3.984 0.622 -13.779 1.00 98.44 242 MET A O 1
ATOM 1877 N N . GLN A 1 243 ? -5.408 -0.283 -15.269 1.00 98.44 243 GLN A N 1
ATOM 1878 C CA . GLN A 1 243 ? -4.380 -0.900 -16.098 1.00 98.44 243 GLN A CA 1
ATOM 1879 C C . GLN A 1 243 ? -3.792 0.095 -17.102 1.00 98.44 243 GLN A C 1
ATOM 1881 O O . GLN A 1 243 ? -4.497 0.933 -17.676 1.00 98.44 243 GLN A O 1
ATOM 1886 N N . GLY A 1 244 ? -2.508 -0.074 -17.377 1.00 98.25 244 GLY A N 1
ATOM 1887 C CA . GLY A 1 244 ? -1.820 0.499 -18.522 1.00 98.25 244 GLY A CA 1
ATOM 1888 C C . GLY A 1 244 ? -0.572 -0.294 -18.858 1.00 98.25 244 GLY A C 1
ATOM 1889 O O . GLY A 1 244 ? -0.370 -1.402 -18.359 1.00 98.25 244 GLY A O 1
ATOM 1890 N N . TRP A 1 245 ? 0.243 0.252 -19.745 1.00 98.19 245 TRP A N 1
ATOM 1891 C CA . TRP A 1 245 ? 1.452 -0.391 -20.231 1.00 98.19 245 TRP A CA 1
ATOM 1892 C C . TRP A 1 245 ? 2.434 0.636 -20.797 1.00 98.19 245 TRP A C 1
ATOM 1894 O O . TRP A 1 245 ? 2.034 1.730 -21.207 1.00 98.19 245 TRP A O 1
ATOM 1904 N N . LEU A 1 246 ? 3.704 0.242 -20.818 1.00 96.25 246 LEU A N 1
ATOM 1905 C CA . LEU A 1 246 ? 4.801 0.906 -21.525 1.00 96.25 246 LEU A CA 1
ATOM 1906 C C . LEU A 1 246 ? 5.428 -0.086 -22.509 1.00 96.25 246 LEU A C 1
ATOM 1908 O O . LEU A 1 246 ? 5.387 -1.296 -22.262 1.00 96.25 246 LEU A O 1
ATOM 1912 N N . TYR A 1 247 ? 5.948 0.425 -23.619 1.00 93.56 247 TYR A N 1
ATOM 1913 C CA . TYR A 1 247 ? 6.521 -0.346 -24.716 1.00 93.56 247 TYR A CA 1
ATOM 1914 C C . TYR A 1 247 ? 7.874 0.233 -25.123 1.00 93.56 247 TYR A C 1
ATOM 1916 O O . TYR A 1 247 ? 7.930 1.321 -25.690 1.00 93.56 247 TYR A O 1
ATOM 1924 N N . TRP A 1 248 ? 8.924 -0.540 -24.885 1.00 89.94 248 TRP A N 1
ATOM 1925 C CA . TRP A 1 248 ? 10.277 -0.281 -25.343 1.00 89.94 248 TRP A CA 1
ATOM 1926 C C . TRP A 1 248 ? 10.461 -0.904 -26.721 1.00 89.94 248 TRP A C 1
ATOM 1928 O O . TRP A 1 248 ? 10.116 -2.071 -26.927 1.00 89.94 248 TRP A O 1
ATOM 1938 N N . ASN A 1 249 ? 10.979 -0.105 -27.654 1.00 84.94 249 ASN A N 1
ATOM 1939 C CA . ASN A 1 249 ? 11.425 -0.612 -28.945 1.00 84.94 249 ASN A CA 1
ATOM 1940 C C . ASN A 1 249 ? 12.907 -0.956 -28.821 1.00 84.94 249 ASN A C 1
ATOM 1942 O O . ASN A 1 249 ? 13.757 -0.096 -29.065 1.00 84.94 249 ASN A O 1
ATOM 1946 N N . ASP A 1 250 ? 13.157 -2.171 -28.351 1.00 80.50 250 ASP A N 1
ATOM 1947 C CA . ASP A 1 250 ? 14.490 -2.721 -28.131 1.00 80.50 250 ASP A CA 1
ATOM 1948 C C . ASP A 1 250 ? 15.208 -2.922 -29.490 1.00 80.50 250 ASP A C 1
ATOM 1950 O O . ASP A 1 250 ? 14.640 -2.685 -30.562 1.00 80.50 250 ASP A O 1
ATOM 1954 N N . GLU A 1 251 ? 16.483 -3.304 -29.473 1.00 73.75 251 GLU A N 1
ATOM 1955 C CA . GLU A 1 251 ? 17.314 -3.365 -30.679 1.00 73.75 251 GLU A CA 1
ATOM 1956 C C . GLU A 1 251 ? 16.806 -4.396 -31.710 1.00 73.75 251 GLU A C 1
ATOM 1958 O O . GLU A 1 251 ? 16.667 -5.583 -31.427 1.00 73.75 251 GLU A O 1
ATOM 1963 N N . ASP A 1 252 ? 16.583 -3.967 -32.959 1.00 72.50 252 ASP A N 1
ATOM 1964 C CA . ASP A 1 252 ? 16.091 -4.847 -34.034 1.00 72.50 252 ASP A CA 1
ATOM 1965 C C . ASP A 1 252 ? 17.187 -5.772 -34.613 1.00 72.50 252 ASP A C 1
ATOM 1967 O O . ASP A 1 252 ? 16.909 -6.848 -35.156 1.00 72.50 252 ASP A O 1
ATOM 1971 N N . ALA A 1 253 ? 18.454 -5.349 -34.572 1.00 64.31 253 ALA A N 1
ATOM 1972 C CA . ALA A 1 253 ? 19.570 -6.060 -35.190 1.00 64.31 253 ALA A CA 1
ATOM 1973 C C . ALA A 1 253 ? 20.343 -6.874 -34.145 1.00 64.31 253 ALA A C 1
ATOM 1975 O O . ALA A 1 253 ? 20.895 -6.322 -33.219 1.00 64.31 253 ALA A O 1
ATOM 1976 N N . TYR A 1 254 ? 20.450 -8.195 -34.319 1.00 69.81 254 TYR A N 1
ATOM 1977 C CA . TYR A 1 254 ? 21.154 -9.075 -33.362 1.00 69.81 254 TYR A CA 1
ATOM 1978 C C . TYR A 1 254 ? 20.602 -9.070 -31.926 1.00 69.81 254 TYR A C 1
ATOM 1980 O O . TYR A 1 254 ? 21.318 -9.483 -31.016 1.00 69.81 254 TYR A O 1
ATOM 1988 N N . ASN A 1 255 ? 19.313 -8.750 -31.778 1.00 75.94 255 ASN A N 1
ATOM 1989 C CA . ASN A 1 255 ? 18.588 -8.707 -30.514 1.00 75.94 255 ASN A CA 1
ATOM 1990 C C . ASN A 1 255 ? 18.960 -9.844 -29.540 1.00 75.94 255 ASN A C 1
ATOM 1992 O O . ASN A 1 255 ? 18.839 -11.044 -29.828 1.00 75.94 255 ASN A O 1
ATOM 1996 N N . GLY A 1 256 ? 19.410 -9.431 -28.365 1.00 81.88 256 GLY A N 1
ATOM 1997 C CA . GLY A 1 256 ? 19.870 -10.231 -27.250 1.00 81.88 256 GLY A CA 1
ATOM 1998 C C . GLY A 1 256 ? 18.911 -10.248 -26.065 1.00 81.88 256 GLY A C 1
ATOM 1999 O O . GLY A 1 256 ? 19.337 -10.715 -24.999 1.00 81.88 256 GLY A O 1
ATOM 2000 N N . ASN A 1 257 ? 17.659 -9.795 -26.227 1.00 88.31 257 ASN A N 1
ATOM 2001 C CA . ASN A 1 257 ? 16.628 -9.843 -25.193 1.00 88.31 257 ASN A CA 1
ATOM 2002 C C . ASN A 1 257 ? 16.542 -11.244 -24.602 1.00 88.31 257 ASN A C 1
ATOM 2004 O O . ASN A 1 257 ? 16.435 -12.263 -25.295 1.00 88.31 257 ASN A O 1
ATOM 2008 N N . LYS A 1 258 ? 16.593 -11.310 -23.276 1.00 93.00 258 LYS A N 1
ATOM 2009 C CA . LYS A 1 258 ? 16.469 -12.563 -22.537 1.00 93.00 258 LYS A CA 1
ATOM 2010 C C . LYS A 1 258 ? 15.662 -12.324 -21.289 1.00 93.00 258 LYS A C 1
ATOM 2012 O O . LYS A 1 258 ? 15.726 -11.269 -20.671 1.00 93.00 258 LYS A O 1
ATOM 2017 N N . HIS A 1 259 ? 14.936 -13.343 -20.873 1.00 96.19 259 HIS A N 1
ATOM 2018 C CA . HIS A 1 259 ? 14.158 -13.260 -19.658 1.00 96.19 259 HIS A CA 1
ATOM 2019 C C . HIS A 1 259 ? 14.003 -14.645 -19.030 1.00 96.19 259 HIS A C 1
ATOM 2021 O O . HIS A 1 259 ? 14.191 -15.679 -19.680 1.00 96.19 259 HIS A O 1
ATOM 2027 N N . GLY A 1 260 ? 13.659 -14.690 -17.747 1.00 97.19 260 GLY A N 1
ATOM 2028 C CA . GLY A 1 260 ? 13.471 -15.950 -17.039 1.00 97.19 260 GLY A CA 1
ATOM 2029 C C . GLY A 1 260 ? 12.731 -15.802 -15.718 1.00 97.19 260 GLY A C 1
ATOM 2030 O O . GLY A 1 260 ? 12.647 -14.720 -15.144 1.00 97.19 260 GLY A O 1
ATOM 2031 N N . GLY A 1 261 ? 12.207 -16.921 -15.216 1.00 97.94 261 GLY A N 1
ATOM 2032 C CA . GLY A 1 261 ? 11.441 -16.954 -13.970 1.00 97.94 261 GLY A CA 1
ATOM 2033 C C . GLY A 1 261 ? 10.027 -16.389 -14.123 1.00 97.94 261 GLY A C 1
ATOM 2034 O O . GLY A 1 261 ? 9.380 -16.595 -15.148 1.00 97.94 261 GLY A O 1
ATOM 2035 N N . TYR A 1 262 ? 9.541 -15.726 -13.075 1.00 98.19 262 TYR A N 1
ATOM 2036 C CA . TYR A 1 262 ? 8.211 -15.117 -13.025 1.00 98.19 262 TYR A CA 1
ATOM 2037 C C . TYR A 1 262 ? 8.320 -13.619 -13.277 1.00 98.19 262 TYR A C 1
ATOM 2039 O O . TYR A 1 262 ? 9.004 -12.913 -12.536 1.00 98.19 262 TYR A O 1
ATOM 2047 N N . LEU A 1 263 ? 7.626 -13.144 -14.303 1.00 98.19 263 LEU A N 1
ATOM 2048 C CA . LEU A 1 263 ? 7.666 -11.757 -14.751 1.00 98.19 263 LEU A CA 1
ATOM 2049 C C . LEU A 1 263 ? 6.300 -11.103 -14.588 1.00 98.19 263 LEU A C 1
ATOM 2051 O O . LEU A 1 263 ? 5.300 -11.817 -14.470 1.00 98.19 263 LEU A O 1
ATOM 2055 N N . PRO A 1 264 ? 6.244 -9.762 -14.587 1.00 98.38 264 PRO A N 1
ATOM 2056 C CA . PRO A 1 264 ? 4.996 -9.055 -14.809 1.00 98.38 264 PRO A CA 1
ATOM 2057 C C . PRO A 1 264 ? 4.297 -9.516 -16.095 1.00 98.38 264 PRO A C 1
ATOM 2059 O O . PRO A 1 264 ? 4.893 -10.128 -16.979 1.00 98.38 264 PRO A O 1
ATOM 2062 N N . ASP A 1 265 ? 3.014 -9.205 -16.208 1.00 98.62 265 ASP A N 1
ATOM 2063 C CA . ASP A 1 265 ? 2.294 -9.389 -17.458 1.00 98.62 265 ASP A CA 1
ATOM 2064 C C . ASP A 1 265 ? 2.894 -8.454 -18.515 1.00 98.62 265 ASP A C 1
ATOM 2066 O O . ASP A 1 265 ? 3.159 -7.278 -18.250 1.00 98.62 265 ASP A O 1
ATOM 2070 N N . GLY A 1 266 ? 3.102 -8.976 -19.719 1.00 96.56 266 GLY A N 1
ATOM 2071 C CA . GLY A 1 266 ? 3.828 -8.261 -20.754 1.00 96.56 266 GLY A CA 1
ATOM 2072 C C . GLY A 1 266 ? 4.076 -9.094 -22.004 1.00 96.56 266 GLY A C 1
ATOM 2073 O O . GLY A 1 266 ? 3.591 -10.220 -22.130 1.00 96.56 266 GLY A O 1
ATOM 2074 N N . VAL A 1 267 ? 4.837 -8.510 -22.923 1.00 95.38 267 VAL A N 1
ATOM 2075 C CA . VAL A 1 267 ? 5.411 -9.165 -24.101 1.00 95.38 267 VAL A CA 1
ATOM 2076 C C . VAL A 1 267 ? 6.921 -8.975 -24.003 1.00 95.38 267 VAL A C 1
ATOM 2078 O O . VAL A 1 267 ? 7.370 -7.860 -23.758 1.00 95.38 267 VAL A O 1
ATOM 2081 N N . TYR A 1 268 ? 7.673 -10.065 -24.114 1.00 93.12 268 TYR A N 1
ATOM 2082 C CA . TYR A 1 268 ? 9.123 -10.105 -23.898 1.00 93.12 268 TYR A CA 1
ATOM 2083 C C . TYR A 1 268 ? 9.790 -10.827 -25.074 1.00 93.12 268 TYR A C 1
ATOM 2085 O O . TYR A 1 268 ? 10.409 -11.876 -24.895 1.00 93.12 268 TYR A O 1
ATOM 2093 N N . ASP A 1 269 ? 9.534 -10.343 -26.287 1.00 86.94 269 ASP A N 1
ATOM 2094 C CA . ASP A 1 269 ? 10.063 -10.913 -27.524 1.00 86.94 269 ASP A CA 1
ATOM 2095 C C . ASP A 1 269 ? 11.199 -10.034 -28.073 1.00 86.94 269 ASP A C 1
ATOM 2097 O O . ASP A 1 269 ? 12.110 -9.676 -27.326 1.00 86.94 269 ASP A O 1
ATOM 2101 N N . GLU A 1 270 ? 11.175 -9.715 -29.366 1.00 85.50 270 GLU A N 1
ATOM 2102 C CA . GLU A 1 270 ? 12.101 -8.751 -29.969 1.00 85.50 270 GLU A CA 1
ATOM 2103 C C . GLU A 1 270 ? 11.923 -7.361 -29.343 1.00 85.50 270 GLU A C 1
ATOM 2105 O O . GLU A 1 270 ? 12.879 -6.610 -29.250 1.00 85.50 270 GLU A O 1
ATOM 2110 N N . ASN A 1 271 ? 10.734 -7.042 -28.829 1.00 88.38 271 ASN A N 1
ATOM 2111 C CA . ASN A 1 271 ? 10.478 -5.809 -28.102 1.00 88.38 271 ASN A CA 1
ATOM 2112 C C . ASN A 1 271 ? 9.921 -6.096 -26.709 1.00 88.38 271 ASN A C 1
ATOM 2114 O O . ASN A 1 271 ? 9.386 -7.174 -26.418 1.00 88.38 271 ASN A O 1
ATOM 2118 N N . THR A 1 272 ? 9.998 -5.095 -25.838 1.00 92.44 272 THR A N 1
ATOM 2119 C CA . THR A 1 272 ? 9.522 -5.226 -24.466 1.00 92.44 272 THR A CA 1
ATOM 2120 C C . THR A 1 272 ? 8.262 -4.404 -24.260 1.00 92.44 272 THR A C 1
ATOM 2122 O O . THR A 1 272 ? 8.266 -3.180 -24.323 1.00 92.44 272 THR A O 1
ATOM 2125 N N . ARG A 1 273 ? 7.166 -5.064 -23.888 1.00 95.19 273 ARG A N 1
ATOM 2126 C CA . ARG A 1 273 ? 5.989 -4.420 -23.298 1.00 95.19 273 ARG A CA 1
ATOM 2127 C C . ARG A 1 273 ? 5.820 -4.883 -21.866 1.00 95.19 273 ARG A C 1
ATOM 2129 O O . ARG A 1 273 ? 5.663 -6.075 -21.628 1.00 95.19 273 ARG A O 1
ATOM 2136 N N . ILE A 1 274 ? 5.713 -3.946 -20.931 1.00 98.12 274 ILE A N 1
ATOM 2137 C CA . ILE A 1 274 ? 5.394 -4.251 -19.532 1.00 98.12 274 ILE A CA 1
ATOM 2138 C C . ILE A 1 274 ? 4.035 -3.653 -19.195 1.00 98.12 274 ILE A C 1
ATOM 2140 O O . ILE A 1 274 ? 3.774 -2.476 -19.457 1.00 98.12 274 ILE A O 1
ATOM 2144 N N . GLU A 1 275 ? 3.157 -4.461 -18.610 1.00 98.69 275 GLU A N 1
ATOM 2145 C CA . GLU A 1 275 ? 1.880 -3.994 -18.092 1.00 98.69 275 GLU A CA 1
ATOM 2146 C C . GLU A 1 275 ? 1.995 -3.545 -16.632 1.00 98.69 275 GLU A C 1
ATOM 2148 O O . GLU A 1 275 ? 2.690 -4.137 -15.801 1.00 98.69 275 GLU A O 1
ATOM 2153 N N . TYR A 1 276 ? 1.250 -2.498 -16.303 1.00 98.81 276 TYR A N 1
ATOM 2154 C CA . TYR A 1 276 ? 1.238 -1.878 -14.990 1.00 98.81 276 TYR A CA 1
ATOM 2155 C C . TYR A 1 276 ? -0.181 -1.734 -14.466 1.00 98.81 276 TYR A C 1
ATOM 2157 O O . TYR A 1 276 ? -1.161 -1.656 -15.212 1.00 98.81 276 TYR A O 1
ATOM 2165 N N . CYS A 1 277 ? -0.258 -1.666 -13.147 1.00 98.81 277 CYS A N 1
ATOM 2166 C CA . CYS A 1 277 ? -1.434 -1.239 -12.424 1.00 98.81 277 CYS A CA 1
ATOM 2167 C C . CYS A 1 277 ? -1.060 0.058 -11.711 1.00 98.81 277 CYS A C 1
ATOM 2169 O O . CYS A 1 277 ? -0.176 0.042 -10.853 1.00 98.81 277 CYS A O 1
ATOM 2171 N N . CYS A 1 278 ? -1.744 1.163 -12.013 1.00 98.62 278 CYS A N 1
ATOM 2172 C CA . CYS A 1 278 ? -1.585 2.423 -11.277 1.00 98.62 278 CYS A CA 1
ATOM 2173 C C . CYS A 1 278 ? -2.892 2.910 -10.662 1.00 98.62 278 CYS A C 1
ATOM 2175 O O . CYS A 1 278 ? -3.982 2.580 -11.124 1.00 98.62 278 CYS A O 1
ATOM 2177 N N . ARG A 1 279 ? -2.776 3.725 -9.621 1.00 97.50 279 ARG A N 1
ATOM 2178 C CA . ARG A 1 279 ? -3.892 4.453 -9.014 1.00 97.50 279 ARG A CA 1
ATOM 2179 C C . ARG A 1 279 ? -3.474 5.891 -8.740 1.00 97.50 279 ARG A C 1
ATOM 2181 O O . ARG A 1 279 ? -2.286 6.154 -8.584 1.00 97.50 279 ARG A O 1
ATOM 2188 N N . ASN A 1 280 ? -4.451 6.788 -8.691 1.00 97.12 280 ASN A N 1
ATOM 2189 C CA . ASN A 1 280 ? -4.275 8.224 -8.452 1.00 97.12 280 ASN A CA 1
ATOM 2190 C C . ASN A 1 280 ? -5.431 8.816 -7.624 1.00 97.12 280 ASN A C 1
ATOM 2192 O O . ASN A 1 280 ? -5.856 9.953 -7.828 1.00 97.12 280 ASN A O 1
ATOM 2196 N N . ASP A 1 281 ? -5.984 8.016 -6.716 1.00 95.75 281 ASP A N 1
ATOM 2197 C CA . ASP A 1 281 ? -7.199 8.305 -5.952 1.00 95.75 281 ASP A CA 1
ATOM 2198 C C . ASP A 1 281 ? -6.931 8.928 -4.567 1.00 95.75 281 ASP A C 1
ATOM 2200 O O . ASP A 1 281 ? -7.845 9.048 -3.747 1.00 95.75 281 ASP A O 1
ATOM 2204 N N . SER A 1 282 ? -5.689 9.346 -4.302 1.00 94.44 282 SER A N 1
ATOM 2205 C CA . SER A 1 282 ? -5.297 10.208 -3.179 1.00 94.44 282 SER A CA 1
ATOM 2206 C C . SER A 1 282 ? -3.981 10.936 -3.493 1.00 94.44 282 SER A C 1
ATOM 2208 O O . SER A 1 282 ? -3.308 10.631 -4.474 1.00 94.44 282 SER A O 1
ATOM 2210 N N . LEU A 1 283 ? -3.611 11.924 -2.676 1.00 94.88 283 LEU A N 1
ATOM 2211 C CA . LEU A 1 283 ? -2.370 12.680 -2.856 1.00 94.88 283 LEU A CA 1
ATOM 2212 C C . LEU A 1 283 ? -1.149 11.855 -2.411 1.00 94.88 283 LEU A C 1
ATOM 2214 O O . LEU A 1 283 ? -1.183 11.295 -1.313 1.00 94.88 283 LEU A O 1
ATOM 2218 N N . PRO A 1 284 ? -0.020 11.895 -3.147 1.00 95.50 284 PRO A N 1
ATOM 2219 C CA . PRO A 1 284 ? 1.200 11.177 -2.765 1.00 95.50 284 PRO A CA 1
ATOM 2220 C C . PRO A 1 284 ? 1.809 11.676 -1.444 1.00 95.50 284 PRO A C 1
ATOM 2222 O O . PRO A 1 284 ? 2.627 10.999 -0.830 1.00 95.50 284 PRO A O 1
ATOM 2225 N N . THR A 1 285 ? 1.418 12.861 -0.966 1.00 94.56 285 THR A N 1
ATOM 2226 C CA . THR A 1 285 ? 1.865 13.414 0.319 1.00 94.56 285 THR A CA 1
ATOM 2227 C C . THR A 1 285 ? 1.136 12.836 1.529 1.00 94.56 285 THR A C 1
ATOM 2229 O O . THR A 1 285 ? 1.628 13.015 2.644 1.00 94.56 285 THR A O 1
ATOM 2232 N N . ILE A 1 286 ? -0.007 12.170 1.336 1.00 92.31 286 ILE A N 1
ATOM 2233 C CA . ILE A 1 286 ? -0.746 11.480 2.398 1.00 92.31 286 ILE A CA 1
ATOM 2234 C C . ILE A 1 286 ? -0.114 10.092 2.561 1.00 92.31 286 ILE A C 1
ATOM 2236 O O . ILE A 1 286 ? -0.198 9.300 1.624 1.00 92.31 286 ILE A O 1
ATOM 2240 N N . PRO A 1 287 ? 0.551 9.788 3.691 1.00 92.44 287 PRO A N 1
ATOM 2241 C CA . PRO A 1 287 ? 1.269 8.528 3.848 1.00 92.44 287 PRO A CA 1
ATOM 2242 C C . PRO A 1 287 ? 0.347 7.304 3.816 1.00 92.44 287 PRO A C 1
ATOM 2244 O O . PRO A 1 287 ? -0.680 7.297 4.491 1.00 92.44 287 PRO A O 1
ATOM 2247 N N . ILE A 1 288 ? 0.750 6.256 3.094 1.00 93.81 288 ILE A N 1
ATOM 2248 C CA . ILE A 1 288 ? 0.064 4.955 3.074 1.00 93.81 288 ILE A CA 1
ATOM 2249 C C . ILE A 1 288 ? 0.728 3.958 4.026 1.00 93.81 288 ILE A C 1
ATOM 2251 O O . ILE A 1 288 ? 1.936 4.029 4.256 1.00 93.81 288 ILE A O 1
ATOM 2255 N N . SER A 1 289 ? -0.043 3.012 4.555 1.00 93.38 289 SER A N 1
ATOM 2256 C CA . SER A 1 289 ? 0.471 1.930 5.402 1.00 93.38 289 SER A CA 1
ATOM 2257 C C . SER A 1 289 ? 0.785 0.701 4.544 1.00 93.38 289 SER A C 1
ATOM 2259 O O . SER A 1 289 ? -0.102 0.143 3.904 1.00 93.38 289 SER A O 1
ATOM 2261 N N . LEU A 1 290 ? 2.052 0.291 4.524 1.00 95.06 290 LEU A N 1
ATOM 2262 C CA . LEU A 1 290 ? 2.555 -0.936 3.896 1.00 95.06 290 LEU A CA 1
ATOM 2263 C C . LEU A 1 290 ? 3.567 -1.593 4.851 1.00 95.06 290 LEU A C 1
ATOM 2265 O O . LEU A 1 290 ? 4.026 -0.912 5.771 1.00 95.06 290 LEU A O 1
ATOM 2269 N N . PRO A 1 291 ? 3.922 -2.877 4.663 1.00 94.56 291 PRO A N 1
ATOM 2270 C CA . PRO A 1 291 ? 4.929 -3.545 5.490 1.00 94.56 291 PRO A CA 1
ATOM 2271 C C . PRO A 1 291 ? 6.259 -2.777 5.529 1.00 94.56 291 PRO A C 1
ATOM 2273 O O . PRO A 1 291 ? 6.717 -2.263 4.507 1.00 94.56 291 PRO A O 1
ATOM 2276 N N . THR A 1 292 ? 6.876 -2.687 6.709 1.00 92.81 292 THR A N 1
ATOM 2277 C CA . THR A 1 292 ? 8.049 -1.830 6.978 1.00 92.81 292 THR A CA 1
ATOM 2278 C C . THR A 1 292 ? 9.282 -2.608 7.435 1.00 92.81 292 THR A C 1
ATOM 2280 O O . THR A 1 292 ? 10.217 -2.032 7.981 1.00 92.81 292 THR A O 1
ATOM 2283 N N . GLU A 1 293 ? 9.298 -3.927 7.267 1.00 91.69 293 GLU A N 1
ATOM 2284 C CA . GLU A 1 293 ? 10.376 -4.811 7.725 1.00 91.69 293 GLU A CA 1
ATOM 2285 C C . GLU A 1 293 ? 11.592 -4.798 6.797 1.00 91.69 293 GLU A C 1
ATOM 2287 O O . GLU A 1 293 ? 12.703 -5.129 7.204 1.00 91.69 293 GLU A O 1
ATOM 2292 N N . SER A 1 294 ? 11.387 -4.451 5.530 1.00 94.88 294 SER A N 1
ATOM 2293 C CA . SER A 1 294 ? 12.405 -4.563 4.491 1.00 94.88 294 SER A CA 1
ATOM 2294 C C . SER A 1 294 ? 12.202 -3.519 3.402 1.00 94.88 294 SER A C 1
ATOM 2296 O O . SER A 1 294 ? 11.054 -3.149 3.139 1.00 94.88 294 SER A O 1
ATOM 2298 N N . PRO A 1 295 ? 13.268 -3.111 2.700 1.00 97.44 295 PRO A N 1
ATOM 2299 C CA . PRO A 1 295 ? 13.130 -2.196 1.584 1.00 97.44 295 PRO A CA 1
ATOM 2300 C C . PRO A 1 295 ? 12.287 -2.748 0.432 1.00 97.44 295 PRO A C 1
ATOM 2302 O O . PRO A 1 295 ? 12.282 -3.953 0.171 1.00 97.44 295 PRO A O 1
ATOM 2305 N N . PHE A 1 296 ? 11.603 -1.856 -0.280 1.00 98.38 296 PHE A N 1
ATOM 2306 C CA . PHE A 1 296 ? 10.819 -2.193 -1.469 1.00 98.38 296 PHE A CA 1
ATOM 2307 C C . PHE A 1 296 ? 10.709 -1.006 -2.428 1.00 98.38 296 PHE A C 1
ATOM 2309 O O . PHE A 1 296 ? 11.048 0.126 -2.078 1.00 98.38 296 PHE A O 1
ATOM 2316 N N . TYR A 1 297 ? 10.200 -1.277 -3.630 1.00 98.56 297 TYR A N 1
ATOM 2317 C CA . TYR A 1 297 ? 9.928 -0.269 -4.647 1.00 98.56 297 TYR A CA 1
ATOM 2318 C C . TYR A 1 297 ? 8.442 -0.154 -4.964 1.00 98.56 297 TYR A C 1
ATOM 2320 O O . TYR A 1 297 ? 7.752 -1.159 -5.124 1.00 98.56 297 TYR A O 1
ATOM 2328 N N . LEU A 1 298 ? 7.989 1.083 -5.146 1.00 98.69 298 LEU A N 1
ATOM 2329 C CA . LEU A 1 298 ? 6.827 1.413 -5.973 1.00 98.69 298 LEU A CA 1
ATOM 2330 C C . LEU A 1 298 ? 7.308 2.294 -7.124 1.00 98.69 298 LEU A C 1
ATOM 2332 O O . LEU A 1 298 ? 8.364 2.921 -7.018 1.00 98.69 298 LEU A O 1
ATOM 2336 N N . LEU A 1 299 ? 6.546 2.375 -8.211 1.00 98.62 299 LEU A N 1
ATOM 2337 C CA . LEU A 1 299 ? 6.852 3.333 -9.269 1.00 98.62 299 LEU A CA 1
ATOM 2338 C C . LEU A 1 299 ? 6.030 4.601 -9.070 1.00 98.62 299 LEU A C 1
ATOM 2340 O O . LEU A 1 299 ? 4.843 4.555 -8.729 1.00 98.62 299 LEU A O 1
ATOM 2344 N N . ARG A 1 300 ? 6.669 5.744 -9.293 1.00 98.44 300 ARG A N 1
ATOM 2345 C CA . ARG A 1 300 ? 6.007 7.044 -9.260 1.00 98.44 300 ARG A CA 1
ATOM 2346 C C . ARG A 1 300 ? 4.988 7.102 -10.395 1.00 98.44 300 ARG A C 1
ATOM 2348 O O . ARG A 1 300 ? 5.334 6.791 -11.526 1.00 98.44 300 ARG A O 1
ATOM 2355 N N . HIS A 1 301 ? 3.753 7.512 -10.111 1.00 97.75 301 HIS A N 1
ATOM 2356 C CA . HIS A 1 301 ? 2.712 7.641 -11.139 1.00 97.75 301 HIS A CA 1
ATOM 2357 C C . HIS A 1 301 ? 2.542 9.082 -11.647 1.00 97.75 301 HIS A C 1
ATOM 2359 O O . HIS A 1 301 ? 2.332 9.284 -12.841 1.00 97.75 301 HIS A O 1
ATOM 2365 N N . SER A 1 302 ? 2.695 10.091 -10.776 1.00 92.50 302 SER A N 1
ATOM 2366 C CA . SER A 1 302 ? 2.582 11.504 -11.169 1.00 92.50 302 SER A CA 1
ATOM 2367 C C . SER A 1 302 ? 3.829 12.350 -10.837 1.00 92.50 302 SER A C 1
ATOM 2369 O O . SER A 1 302 ? 4.894 12.147 -11.413 1.00 92.50 302 SER A O 1
ATOM 2371 N N . ARG A 1 303 ? 3.740 13.348 -9.951 1.00 87.44 303 ARG A N 1
ATOM 2372 C CA . ARG A 1 303 ? 4.750 14.391 -9.710 1.00 87.44 303 ARG A CA 1
ATOM 2373 C C . ARG A 1 303 ? 5.764 14.079 -8.622 1.00 87.44 303 ARG A C 1
ATOM 2375 O O . ARG A 1 303 ? 6.793 14.742 -8.572 1.00 87.44 303 ARG A O 1
ATOM 2382 N N . THR A 1 304 ? 5.474 13.154 -7.721 1.00 96.31 304 THR A N 1
ATOM 2383 C CA . THR A 1 304 ? 6.412 12.773 -6.663 1.00 96.31 304 THR A CA 1
ATOM 2384 C C . THR A 1 304 ? 6.093 11.377 -6.162 1.00 96.31 304 THR A C 1
ATOM 2386 O O . THR A 1 304 ? 4.997 10.868 -6.397 1.00 96.31 304 THR A O 1
ATOM 2389 N N . CYS A 1 305 ? 7.044 10.762 -5.471 1.00 98.19 305 CYS A N 1
ATOM 2390 C CA . CYS A 1 305 ? 6.825 9.494 -4.804 1.00 98.19 305 CYS A CA 1
ATOM 2391 C C . CYS A 1 305 ? 5.732 9.566 -3.734 1.00 98.19 305 CYS A C 1
ATOM 2393 O O . CYS A 1 305 ? 5.697 10.477 -2.903 1.00 98.19 305 CYS A O 1
ATOM 2395 N N . GLN A 1 306 ? 4.880 8.542 -3.724 1.00 98.19 306 GLN A N 1
ATOM 2396 C CA . GLN A 1 306 ? 3.937 8.274 -2.646 1.00 98.19 306 GLN A CA 1
ATOM 2397 C C . GLN A 1 306 ? 4.690 8.149 -1.315 1.00 98.19 306 GLN A C 1
ATOM 2399 O O . GLN A 1 306 ? 5.670 7.420 -1.227 1.00 98.19 306 GLN A O 1
ATOM 2404 N N . ARG A 1 307 ? 4.249 8.815 -0.252 1.00 96.62 307 ARG A N 1
ATOM 2405 C CA . ARG A 1 307 ? 4.810 8.612 1.090 1.00 96.62 307 ARG A CA 1
ATOM 2406 C C . ARG A 1 307 ? 4.299 7.306 1.680 1.00 96.62 307 ARG A C 1
ATOM 2408 O O . ARG A 1 307 ? 3.111 7.014 1.561 1.00 96.62 307 ARG A O 1
ATOM 2415 N N . VAL A 1 308 ? 5.168 6.569 2.363 1.00 95.38 308 VAL A N 1
ATOM 2416 C CA . VAL A 1 308 ? 4.812 5.366 3.130 1.00 95.38 308 VAL A CA 1
ATOM 2417 C C . VAL A 1 308 ? 5.096 5.642 4.605 1.00 95.38 308 VAL A C 1
ATOM 2419 O O . VAL A 1 308 ? 6.142 6.194 4.946 1.00 95.38 308 VAL A O 1
ATOM 2422 N N . GLN A 1 309 ? 4.146 5.318 5.479 1.00 92.19 309 GLN A N 1
ATOM 2423 C CA . GLN A 1 309 ? 4.296 5.494 6.923 1.00 92.19 309 GLN A CA 1
ATOM 2424 C C . GLN A 1 309 ? 5.502 4.699 7.434 1.00 92.19 309 GLN A C 1
ATOM 2426 O O . GLN A 1 309 ? 5.735 3.575 7.004 1.00 92.19 309 GLN A O 1
ATOM 2431 N N . ASN A 1 310 ? 6.265 5.284 8.359 1.00 91.25 310 ASN A N 1
ATOM 2432 C CA . ASN A 1 310 ? 7.429 4.649 8.992 1.00 91.25 310 ASN A CA 1
ATOM 2433 C C . ASN A 1 310 ? 8.565 4.223 8.034 1.00 91.25 310 ASN A C 1
ATOM 2435 O O . ASN A 1 310 ? 9.461 3.478 8.430 1.00 91.25 310 ASN A O 1
ATOM 2439 N N . MET A 1 311 ? 8.584 4.756 6.808 1.00 94.25 311 MET A N 1
ATOM 2440 C CA . MET A 1 311 ? 9.629 4.508 5.814 1.00 94.25 311 MET A CA 1
ATOM 2441 C C . MET A 1 311 ? 10.227 5.826 5.307 1.00 94.25 311 MET A C 1
ATOM 2443 O O . MET A 1 311 ? 9.519 6.810 5.090 1.00 94.25 311 MET A O 1
ATOM 2447 N N . ASN A 1 312 ? 11.536 5.834 5.066 1.00 96.31 312 ASN A N 1
ATOM 2448 C CA . ASN A 1 312 ? 12.191 6.859 4.261 1.00 96.31 312 ASN A CA 1
ATOM 2449 C C . ASN A 1 312 ? 11.910 6.607 2.778 1.00 96.31 312 ASN A C 1
ATOM 2451 O O . ASN A 1 312 ? 11.745 5.460 2.370 1.00 96.31 312 ASN A O 1
ATOM 2455 N N . THR A 1 313 ? 11.900 7.663 1.964 1.00 96.44 313 THR A N 1
ATOM 2456 C CA . THR A 1 313 ? 11.682 7.564 0.514 1.00 96.44 313 THR A CA 1
ATOM 2457 C C . THR A 1 313 ? 12.814 8.245 -0.238 1.00 96.44 313 THR A C 1
ATOM 2459 O O . THR A 1 313 ? 13.110 9.413 0.013 1.00 96.44 313 THR A O 1
ATOM 2462 N N . VAL A 1 314 ? 13.418 7.525 -1.181 1.00 97.12 314 VAL A N 1
ATOM 2463 C CA . VAL A 1 314 ? 14.405 8.050 -2.129 1.00 97.12 314 VAL A CA 1
ATOM 2464 C C . VAL A 1 314 ? 13.879 7.814 -3.539 1.00 97.12 314 VAL A C 1
ATOM 2466 O O . VAL A 1 314 ? 13.563 6.686 -3.902 1.00 97.12 314 VAL A O 1
ATOM 2469 N N . GLU A 1 315 ? 13.757 8.884 -4.321 1.00 97.62 315 GLU A N 1
ATOM 2470 C CA . GLU A 1 315 ? 13.416 8.780 -5.739 1.00 97.62 315 GLU A CA 1
ATOM 2471 C C . GLU A 1 315 ? 14.686 8.491 -6.543 1.00 97.62 315 GLU A C 1
ATOM 2473 O O . GLU A 1 315 ? 15.688 9.204 -6.447 1.00 97.62 315 GLU A O 1
ATOM 2478 N N . GLU A 1 316 ? 14.637 7.427 -7.329 1.00 98.06 316 GLU A N 1
ATOM 2479 C CA . GLU A 1 316 ? 15.683 6.995 -8.242 1.00 98.06 316 GLU A CA 1
ATOM 2480 C C . GLU A 1 316 ? 15.117 6.940 -9.655 1.00 98.06 316 GLU A C 1
ATOM 2482 O O . GLU A 1 316 ? 13.912 6.796 -9.830 1.00 98.06 316 GLU A O 1
ATOM 2487 N N . PHE A 1 317 ? 15.959 7.041 -10.676 1.00 97.50 317 PHE A N 1
ATOM 2488 C CA . PHE A 1 317 ? 15.493 6.920 -12.051 1.00 97.50 317 PHE A CA 1
ATOM 2489 C C . PHE A 1 317 ? 16.404 6.023 -12.874 1.00 97.50 317 PHE A C 1
ATOM 2491 O O . PHE A 1 317 ? 17.595 5.876 -12.580 1.00 97.50 317 PHE A O 1
ATOM 2498 N N . VAL A 1 318 ? 15.816 5.472 -13.929 1.00 96.50 318 VAL A N 1
ATOM 2499 C CA . VAL A 1 318 ? 16.515 4.810 -15.027 1.00 96.50 318 VAL A CA 1
ATOM 2500 C C . VAL A 1 318 ? 15.966 5.400 -16.325 1.00 96.50 318 VAL A C 1
ATOM 2502 O O . VAL A 1 318 ? 14.760 5.595 -16.472 1.00 96.50 318 VAL A O 1
ATOM 2505 N N . TYR A 1 319 ? 16.877 5.758 -17.216 1.00 94.06 319 TYR A N 1
ATOM 2506 C CA . TYR A 1 319 ? 16.650 6.266 -18.557 1.00 94.06 319 TYR A CA 1
ATOM 2507 C C . TYR A 1 319 ? 17.161 5.210 -19.530 1.00 94.06 319 TYR A C 1
ATOM 2509 O O . TYR A 1 319 ? 18.354 4.892 -19.499 1.00 94.06 319 TYR A O 1
ATOM 2517 N N . TRP A 1 320 ? 16.254 4.692 -20.348 1.00 90.12 320 TRP A N 1
ATOM 2518 C CA . TRP A 1 320 ? 16.551 3.786 -21.447 1.00 90.12 320 TRP A CA 1
ATOM 2519 C C . TRP A 1 320 ? 16.761 4.629 -22.695 1.00 90.12 320 TRP A C 1
ATOM 2521 O O . TRP A 1 320 ? 15.857 5.350 -23.113 1.00 90.12 320 TRP A O 1
ATOM 2531 N N . ASP A 1 321 ? 17.961 4.571 -23.252 1.00 82.81 321 ASP A N 1
ATOM 2532 C CA . ASP A 1 321 ? 18.239 5.093 -24.579 1.00 82.81 321 ASP A CA 1
ATOM 2533 C C . ASP A 1 321 ? 17.931 3.986 -25.586 1.00 82.81 321 ASP A C 1
ATOM 2535 O O . ASP A 1 321 ? 18.669 3.010 -25.678 1.00 82.81 321 ASP A O 1
ATOM 2539 N N . GLU A 1 322 ? 16.781 4.095 -26.243 1.00 74.69 322 GLU A N 1
ATOM 2540 C CA . GLU A 1 322 ? 16.268 3.093 -27.175 1.00 74.69 322 GLU A CA 1
ATOM 2541 C C . GLU A 1 322 ? 16.754 3.367 -28.599 1.00 74.69 322 GLU A C 1
ATOM 2543 O O . GLU A 1 322 ? 17.186 4.480 -28.927 1.00 74.69 322 GLU A O 1
ATOM 2548 N N . GLN A 1 323 ? 16.609 2.361 -29.467 1.00 66.62 323 GLN A N 1
ATOM 2549 C CA . GLN A 1 323 ? 17.061 2.433 -30.849 1.00 66.62 323 GLN A CA 1
ATOM 2550 C C . GLN A 1 323 ? 16.548 3.685 -31.573 1.00 66.62 323 GLN A C 1
ATOM 2552 O O . GLN A 1 323 ? 15.338 3.929 -31.692 1.00 66.62 323 GLN A O 1
ATOM 2557 N N . TYR A 1 324 ? 17.468 4.444 -32.178 1.00 61.66 324 TYR A N 1
ATOM 2558 C CA . TYR A 1 324 ? 17.082 5.569 -33.030 1.00 61.66 324 TYR A CA 1
ATOM 2559 C C . TYR A 1 324 ? 16.561 5.080 -34.385 1.00 61.66 324 TYR A C 1
ATOM 2561 O O . TYR A 1 324 ? 17.306 4.936 -35.359 1.00 61.66 324 TYR A O 1
ATOM 2569 N N . VAL A 1 325 ? 15.250 4.880 -34.486 1.00 57.16 325 VAL A N 1
ATOM 2570 C CA . VAL A 1 325 ? 14.580 4.675 -35.773 1.00 57.16 325 VAL A CA 1
ATOM 2571 C C . VAL A 1 325 ? 14.141 6.033 -36.322 1.00 57.16 325 VAL A C 1
ATOM 2573 O O . VAL A 1 325 ? 13.337 6.733 -35.709 1.00 57.16 325 VAL A O 1
ATOM 2576 N N . LEU A 1 326 ? 14.615 6.399 -37.524 1.00 50.31 326 LEU A N 1
ATOM 2577 C CA . LEU A 1 326 ? 14.200 7.624 -38.243 1.00 50.31 326 LEU A CA 1
ATOM 2578 C C . LEU A 1 326 ? 12.670 7.737 -38.408 1.00 50.31 326 LEU A C 1
ATOM 2580 O O . LEU A 1 326 ? 12.156 8.819 -38.698 1.00 50.31 326 LEU A O 1
ATOM 2584 N N . ILE A 1 327 ? 11.961 6.612 -38.267 1.00 47.94 327 ILE A N 1
ATOM 2585 C CA . ILE A 1 327 ? 10.511 6.493 -38.324 1.00 47.94 327 ILE A CA 1
ATOM 2586 C C . ILE A 1 327 ? 10.067 5.396 -37.336 1.00 47.94 327 ILE A C 1
ATOM 2588 O O . ILE A 1 327 ? 9.906 4.245 -37.727 1.00 47.94 327 ILE A O 1
ATOM 2592 N N . SER A 1 328 ? 9.873 5.733 -36.060 1.00 53.62 328 SER A N 1
ATOM 2593 C CA . SER A 1 328 ? 9.147 4.867 -35.117 1.00 53.62 328 SER A CA 1
ATOM 2594 C C . SER A 1 328 ? 7.676 5.295 -35.095 1.00 53.62 328 SER A C 1
ATOM 2596 O O . SER A 1 328 ? 7.368 6.452 -34.802 1.00 53.62 328 SER A O 1
ATOM 2598 N N . TYR A 1 329 ? 6.766 4.394 -35.479 1.00 56.12 329 TYR A N 1
ATOM 2599 C CA . TYR A 1 329 ? 5.310 4.619 -35.434 1.00 56.12 329 TYR A CA 1
ATOM 2600 C C . TYR A 1 329 ? 4.645 3.962 -34.220 1.00 56.12 329 TYR A C 1
ATOM 2602 O O . TYR A 1 329 ? 3.418 4.026 -34.091 1.00 56.12 329 TYR A O 1
ATOM 2610 N N . ASP A 1 330 ? 5.424 3.334 -33.344 1.00 68.31 330 ASP A N 1
ATOM 2611 C CA . ASP A 1 330 ? 4.862 2.542 -32.263 1.00 68.31 330 ASP A CA 1
ATOM 2612 C C . ASP A 1 330 ? 4.341 3.431 -31.145 1.00 68.31 330 ASP A C 1
ATOM 2614 O O . ASP A 1 330 ? 4.972 4.389 -30.695 1.00 68.31 330 ASP A O 1
ATOM 2618 N N . ILE A 1 331 ? 3.137 3.102 -30.686 1.00 78.69 331 ILE A N 1
ATOM 2619 C CA . ILE A 1 331 ? 2.561 3.739 -29.514 1.00 78.69 331 ILE A CA 1
ATOM 2620 C C . ILE A 1 331 ? 3.345 3.214 -28.308 1.00 78.69 331 ILE A C 1
ATOM 2622 O O . ILE A 1 331 ? 3.226 2.045 -27.961 1.00 78.69 331 ILE A O 1
ATOM 2626 N N . LYS A 1 332 ? 4.149 4.080 -27.687 1.00 86.44 332 LYS A N 1
ATOM 2627 C CA . LYS A 1 332 ? 5.061 3.739 -26.580 1.00 86.44 332 LYS A CA 1
ATOM 2628 C C . LYS A 1 332 ? 4.369 3.524 -25.234 1.00 86.44 332 LYS A C 1
ATOM 2630 O O . LYS A 1 332 ? 4.957 2.988 -24.300 1.00 86.44 332 LYS A O 1
ATOM 2635 N N . SER A 1 333 ? 3.112 3.940 -25.105 1.00 93.56 333 SER A N 1
ATOM 2636 C CA . SER A 1 333 ? 2.363 3.766 -23.866 1.00 93.56 333 SER A CA 1
ATOM 2637 C C . SER A 1 333 ? 0.855 3.774 -24.075 1.00 93.56 333 SER A C 1
ATOM 2639 O O . SER A 1 333 ? 0.326 4.307 -25.052 1.00 93.56 333 SER A O 1
ATOM 2641 N N . GLY A 1 334 ? 0.129 3.209 -23.115 1.00 95.06 334 GLY A N 1
ATOM 2642 C CA . GLY A 1 334 ? -1.324 3.284 -23.098 1.00 95.06 334 GLY A CA 1
ATOM 2643 C C . GLY A 1 334 ? -1.904 3.050 -21.712 1.00 95.06 334 GLY A C 1
ATOM 2644 O O . GLY A 1 334 ? -1.370 2.283 -20.916 1.00 95.06 334 GLY A O 1
ATOM 2645 N N . GLY A 1 335 ? -3.038 3.691 -21.427 1.00 97.06 335 GLY A N 1
ATOM 2646 C CA . GLY A 1 335 ? -3.723 3.554 -20.141 1.00 97.06 335 GLY A CA 1
ATOM 2647 C C . GLY A 1 335 ? -2.945 4.166 -18.972 1.00 97.06 335 GLY A C 1
ATOM 2648 O O . GLY A 1 335 ? -2.299 5.199 -19.115 1.00 97.06 335 GLY A O 1
ATOM 2649 N N . TYR A 1 336 ? -3.056 3.542 -17.801 1.00 97.75 336 TYR A N 1
ATOM 2650 C CA . TYR A 1 336 ? -2.455 4.002 -16.549 1.00 97.75 336 TYR A CA 1
ATOM 2651 C C . TYR A 1 336 ? -1.092 3.350 -16.323 1.00 97.75 336 TYR A C 1
ATOM 2653 O O . TYR A 1 336 ? -1.007 2.169 -15.991 1.00 97.75 336 TYR A O 1
ATOM 2661 N N . HIS A 1 337 ? -0.028 4.126 -16.498 1.00 97.62 337 HIS A N 1
ATOM 2662 C CA . HIS A 1 337 ? 1.350 3.654 -16.399 1.00 97.62 337 HIS A CA 1
ATOM 2663 C C . HIS A 1 337 ? 2.194 4.546 -15.465 1.00 97.62 337 HIS A C 1
ATOM 2665 O O . HIS A 1 337 ? 1.747 5.638 -15.086 1.00 97.62 337 HIS A O 1
ATOM 2671 N N . PRO A 1 338 ? 3.388 4.087 -15.042 1.00 98.19 338 PRO A N 1
ATOM 2672 C CA . PRO A 1 338 ? 4.340 4.904 -14.296 1.00 98.19 338 PRO A CA 1
ATOM 2673 C C . PRO A 1 338 ? 4.644 6.223 -14.999 1.00 98.19 338 PRO A C 1
ATOM 2675 O O . PRO A 1 338 ? 4.584 6.308 -16.224 1.00 98.19 338 PRO A O 1
ATOM 2678 N N . PHE A 1 339 ? 4.985 7.243 -14.219 1.00 97.25 339 PHE A N 1
ATOM 2679 C CA . PHE A 1 339 ? 5.414 8.527 -14.741 1.00 97.25 339 PHE A CA 1
ATOM 2680 C C . PHE A 1 339 ? 6.652 8.332 -15.609 1.00 97.25 339 PHE A C 1
ATOM 2682 O O . PHE A 1 339 ? 7.685 7.859 -15.130 1.00 97.25 339 PHE A O 1
ATOM 2689 N N . ASP A 1 340 ? 6.507 8.728 -16.864 1.00 95.44 340 ASP A N 1
ATOM 2690 C CA . ASP A 1 340 ? 7.538 8.664 -17.879 1.00 95.44 340 ASP A CA 1
ATOM 2691 C C . ASP A 1 340 ? 7.791 10.082 -18.398 1.00 95.44 340 ASP A C 1
ATOM 2693 O O . ASP A 1 340 ? 6.928 10.680 -19.047 1.00 95.44 340 ASP A O 1
ATOM 2697 N N . ASP A 1 341 ? 8.943 10.649 -18.030 1.00 93.38 341 ASP A N 1
ATOM 2698 C CA . ASP A 1 341 ? 9.426 11.946 -18.528 1.00 93.38 341 ASP A CA 1
ATOM 2699 C C . ASP A 1 341 ? 10.556 11.790 -19.550 1.00 93.38 341 ASP A C 1
ATOM 2701 O O . ASP A 1 341 ? 11.387 12.691 -19.713 1.00 93.38 341 ASP A O 1
ATOM 2705 N N . GLY A 1 342 ? 10.578 10.642 -20.227 1.00 87.38 342 GLY A N 1
ATOM 2706 C CA . GLY A 1 342 ? 11.383 10.399 -21.407 1.00 87.38 342 GLY A CA 1
ATOM 2707 C C . GLY A 1 342 ? 11.020 11.310 -22.588 1.00 87.38 342 GLY A C 1
ATOM 2708 O O . GLY A 1 342 ? 10.225 12.250 -22.486 1.00 87.38 342 GLY A O 1
ATOM 2709 N N . ASN A 1 343 ? 11.651 11.062 -23.733 1.00 83.12 343 ASN A N 1
ATOM 2710 C CA . ASN A 1 343 ? 11.363 11.787 -24.971 1.00 83.12 343 ASN A CA 1
ATOM 2711 C C . ASN A 1 343 ? 10.521 10.912 -25.920 1.00 83.12 343 ASN A C 1
ATOM 2713 O O . ASN A 1 343 ? 10.036 9.858 -25.535 1.00 83.12 343 ASN A O 1
ATOM 2717 N N . SER A 1 344 ? 10.302 11.343 -27.164 1.00 77.00 344 SER A N 1
ATOM 2718 C CA . SER A 1 344 ? 9.483 10.585 -28.126 1.00 77.00 344 SER A CA 1
ATOM 2719 C C . SER A 1 344 ? 10.038 9.205 -28.508 1.00 77.00 344 SER A C 1
ATOM 2721 O O . SER A 1 344 ? 9.327 8.445 -29.157 1.00 77.00 344 SER A O 1
ATOM 2723 N N . TYR A 1 345 ? 11.288 8.910 -28.158 1.00 78.12 345 TYR A N 1
ATOM 2724 C CA . TYR A 1 345 ? 11.993 7.677 -28.500 1.00 78.12 345 TYR A CA 1
ATOM 2725 C C . TYR A 1 345 ? 12.400 6.862 -27.275 1.00 78.12 345 TYR A C 1
ATOM 2727 O O . TYR A 1 345 ? 12.515 5.657 -27.405 1.00 78.12 345 TYR A O 1
ATOM 2735 N N . ASN A 1 346 ? 12.586 7.516 -26.125 1.00 87.38 346 ASN A N 1
ATOM 2736 C CA . ASN A 1 346 ? 13.292 6.974 -24.967 1.00 87.38 346 ASN A CA 1
ATOM 2737 C C . ASN A 1 346 ? 12.425 7.071 -23.718 1.00 87.38 346 ASN A C 1
ATOM 2739 O O . ASN A 1 346 ? 11.801 8.112 -23.500 1.00 87.38 346 ASN A O 1
ATOM 2743 N N . HIS A 1 347 ? 12.476 6.062 -22.855 1.00 91.88 347 HIS A N 1
ATOM 2744 C CA . HIS A 1 347 ? 11.774 6.050 -21.574 1.00 91.88 347 HIS A CA 1
ATOM 2745 C C . HIS A 1 347 ? 12.632 6.547 -20.408 1.00 91.88 347 HIS A C 1
ATOM 2747 O O . HIS A 1 347 ? 13.802 6.188 -20.267 1.00 91.88 347 HIS A O 1
ATOM 2753 N N . LYS A 1 348 ? 12.024 7.306 -19.490 1.00 95.12 348 LYS A N 1
ATOM 2754 C CA . LYS A 1 348 ? 12.625 7.649 -18.196 1.00 95.12 348 LYS A CA 1
ATOM 2755 C C . LYS A 1 348 ? 11.650 7.405 -17.061 1.00 95.12 348 LYS A C 1
ATOM 2757 O O . LYS A 1 348 ? 10.747 8.201 -16.806 1.00 95.12 348 LYS A O 1
ATOM 2762 N N . LEU A 1 349 ? 11.879 6.317 -16.334 1.00 97.56 349 LEU A N 1
ATOM 2763 C CA . LEU A 1 349 ? 11.011 5.910 -15.236 1.00 97.56 349 LEU A CA 1
ATOM 2764 C C . LEU A 1 349 ? 11.608 6.259 -13.883 1.00 97.56 349 LEU A C 1
ATOM 2766 O O . LEU A 1 349 ? 12.823 6.206 -13.678 1.00 97.56 349 LEU A O 1
ATOM 2770 N N . HIS A 1 350 ? 10.715 6.568 -12.945 1.00 98.25 350 HIS A N 1
ATOM 2771 C CA . HIS A 1 350 ? 11.055 6.972 -11.585 1.00 98.25 350 HIS A CA 1
ATOM 2772 C C . HIS A 1 350 ? 10.596 5.916 -10.579 1.00 98.25 350 HIS A C 1
ATOM 2774 O O . HIS A 1 350 ? 9.412 5.584 -10.466 1.00 98.25 350 HIS A O 1
ATOM 2780 N N . PHE A 1 351 ? 11.561 5.412 -9.825 1.00 98.44 351 PHE A N 1
ATOM 2781 C CA . PHE A 1 351 ? 11.446 4.358 -8.836 1.00 98.44 351 PHE A CA 1
ATOM 2782 C C . PHE A 1 351 ? 11.519 4.964 -7.438 1.00 98.44 351 PHE A C 1
ATOM 2784 O O . PHE A 1 351 ? 12.476 5.644 -7.079 1.00 98.44 351 PHE A O 1
ATOM 2791 N N . CYS A 1 352 ? 10.508 4.695 -6.627 1.00 98.56 352 CYS A N 1
ATOM 2792 C CA . CYS A 1 352 ? 10.442 5.147 -5.249 1.00 98.56 352 CYS A CA 1
ATOM 2793 C C . CYS A 1 352 ? 10.979 4.039 -4.352 1.00 98.56 352 CYS A C 1
ATOM 2795 O O . CYS A 1 352 ? 10.292 3.042 -4.126 1.00 98.56 352 CYS A O 1
ATOM 2797 N N . TYR A 1 353 ? 12.214 4.199 -3.883 1.00 98.56 353 TYR A N 1
ATOM 2798 C CA . TYR A 1 353 ? 12.859 3.270 -2.966 1.00 98.56 353 TYR A CA 1
ATOM 2799 C C . TYR A 1 353 ? 12.466 3.600 -1.529 1.00 98.56 353 TYR A C 1
ATOM 2801 O O . TYR A 1 353 ? 12.744 4.700 -1.039 1.00 98.56 353 TYR A O 1
ATOM 2809 N N . TYR A 1 354 ? 11.833 2.648 -0.852 1.00 98.25 354 TYR A N 1
ATOM 2810 C CA . TYR A 1 354 ? 11.421 2.792 0.539 1.00 98.25 354 TYR A CA 1
ATOM 2811 C C . TYR A 1 354 ? 12.346 2.002 1.446 1.00 98.25 354 TYR A C 1
ATOM 2813 O O . TYR A 1 354 ? 12.579 0.823 1.194 1.00 98.25 354 TYR A O 1
ATOM 2821 N N . THR A 1 355 ? 12.830 2.614 2.526 1.00 97.00 355 THR A N 1
ATOM 2822 C CA . THR A 1 355 ? 13.630 1.926 3.553 1.00 97.00 355 THR A CA 1
ATOM 2823 C C . THR A 1 355 ? 13.054 2.145 4.950 1.00 97.00 355 THR A C 1
ATOM 2825 O O . THR A 1 355 ? 12.559 3.240 5.223 1.00 97.00 355 THR A O 1
ATOM 2828 N N . PRO A 1 356 ? 13.122 1.144 5.849 1.00 93.88 356 PRO A N 1
ATOM 2829 C CA . PRO A 1 356 ? 12.636 1.296 7.219 1.00 93.88 356 PRO A CA 1
ATOM 2830 C C . PRO A 1 356 ? 13.289 2.488 7.922 1.00 93.88 356 PRO A C 1
ATOM 2832 O O . PRO A 1 356 ? 14.508 2.671 7.843 1.00 93.88 356 PRO A O 1
ATOM 2835 N N . MET A 1 357 ? 12.492 3.313 8.606 1.00 89.00 357 MET A N 1
ATOM 2836 C CA . MET A 1 357 ? 13.054 4.330 9.495 1.00 89.00 357 MET A CA 1
ATOM 2837 C C . MET A 1 357 ? 13.683 3.656 10.725 1.00 89.00 357 MET A C 1
ATOM 2839 O O . MET A 1 357 ? 13.155 2.647 11.198 1.00 89.00 357 MET A O 1
ATOM 2843 N N . PRO A 1 358 ? 14.793 4.190 11.269 1.00 74.81 358 PRO A N 1
ATOM 2844 C CA . PRO A 1 358 ? 15.327 3.714 12.539 1.00 74.81 358 PRO A CA 1
ATOM 2845 C C . PRO A 1 358 ? 14.238 3.797 13.610 1.00 74.81 358 PRO A C 1
ATOM 2847 O O . PRO A 1 358 ? 13.592 4.837 13.753 1.00 74.81 358 PRO A O 1
ATOM 2850 N N . SER A 1 359 ? 14.021 2.714 14.353 1.00 59.09 359 SER A N 1
ATOM 2851 C CA . SER A 1 359 ? 13.107 2.719 15.490 1.00 59.09 359 SER A CA 1
ATOM 2852 C C . SER A 1 359 ? 13.594 3.747 16.508 1.00 59.09 359 SER A C 1
ATOM 2854 O O . SER A 1 359 ? 14.675 3.588 17.078 1.00 59.09 359 SER A O 1
ATOM 2856 N N . ASN A 1 360 ? 12.793 4.782 16.770 1.00 48.97 360 ASN A N 1
ATOM 2857 C CA . ASN A 1 360 ? 12.913 5.565 17.998 1.00 48.97 360 ASN A CA 1
ATOM 2858 C C . ASN A 1 360 ? 12.431 4.688 19.162 1.00 48.97 360 ASN A C 1
ATOM 2860 O O . ASN A 1 360 ? 11.383 4.942 19.752 1.00 48.97 360 ASN A O 1
ATOM 2864 N N . ASP A 1 361 ? 13.179 3.631 19.473 1.00 43.66 361 ASP A N 1
ATOM 2865 C CA . ASP A 1 361 ? 13.114 3.057 20.806 1.00 43.66 361 ASP A CA 1
ATOM 2866 C C . ASP A 1 361 ? 13.642 4.145 21.735 1.00 43.66 361 ASP A C 1
ATOM 2868 O O . ASP A 1 361 ? 14.799 4.559 21.639 1.00 43.66 361 ASP A O 1
ATOM 2872 N N . GLY A 1 362 ? 12.751 4.681 22.565 1.00 42.75 362 GLY A N 1
ATOM 2873 C CA . GLY A 1 362 ? 13.059 5.701 23.552 1.00 42.75 362 GLY A CA 1
ATOM 2874 C C . GLY A 1 362 ? 14.074 5.187 24.566 1.00 42.75 362 GLY A C 1
ATOM 2875 O O . GLY A 1 362 ? 13.714 4.780 25.665 1.00 42.75 362 GLY A O 1
ATOM 2876 N N . SER A 1 363 ? 15.353 5.239 24.218 1.00 36.94 363 SER A N 1
ATOM 2877 C CA . SER A 1 363 ? 16.443 5.287 25.174 1.00 36.94 363 SER A CA 1
ATOM 2878 C C . SER A 1 363 ? 16.858 6.745 25.338 1.00 36.94 363 SER A C 1
ATOM 2880 O O . SER A 1 363 ? 17.903 7.168 24.841 1.00 36.94 363 SER A O 1
ATOM 2882 N N . ASP A 1 364 ? 16.048 7.509 26.073 1.00 38.47 364 ASP A N 1
ATOM 2883 C CA . ASP A 1 364 ? 16.591 8.610 26.865 1.00 38.47 364 ASP A CA 1
ATOM 2884 C C . ASP A 1 364 ? 17.499 7.978 27.927 1.00 38.47 364 ASP A C 1
ATOM 2886 O O . ASP A 1 364 ? 17.113 7.700 29.064 1.00 38.47 364 ASP A O 1
ATOM 2890 N N . ALA A 1 365 ? 18.736 7.692 27.526 1.00 35.53 365 ALA A N 1
ATOM 2891 C CA . ALA A 1 365 ? 19.824 7.513 28.460 1.00 35.53 365 ALA A CA 1
ATOM 2892 C C . ALA A 1 365 ? 20.081 8.888 29.084 1.00 35.53 365 ALA A C 1
ATOM 2894 O O . ALA A 1 365 ? 20.819 9.710 28.543 1.00 35.53 365 ALA A O 1
ATOM 2895 N N . ILE A 1 366 ? 19.438 9.139 30.226 1.00 41.50 366 ILE A N 1
ATOM 2896 C CA . ILE A 1 366 ? 19.872 10.160 31.173 1.00 41.50 366 ILE A CA 1
ATOM 2897 C C . ILE A 1 366 ? 21.309 9.798 31.553 1.00 41.50 366 ILE A C 1
ATOM 2899 O O . ILE A 1 366 ? 21.549 8.894 32.353 1.00 41.50 366 ILE A O 1
ATOM 2903 N N . ILE A 1 367 ? 22.271 10.476 30.934 1.00 43.25 367 ILE A N 1
ATOM 2904 C CA . ILE A 1 367 ? 23.649 10.492 31.409 1.00 43.25 367 ILE A CA 1
ATOM 2905 C C . ILE A 1 367 ? 23.670 11.519 32.540 1.00 43.25 367 ILE A C 1
ATOM 2907 O O . ILE A 1 367 ? 23.492 12.715 32.301 1.00 43.25 367 ILE A O 1
ATOM 2911 N N . GLY A 1 368 ? 23.774 11.007 33.767 1.00 38.88 368 GLY A N 1
ATOM 2912 C CA . GLY A 1 368 ? 24.045 11.795 34.969 1.00 38.88 368 GLY A CA 1
ATOM 2913 C C . GLY A 1 368 ? 25.485 12.273 35.060 1.00 38.88 368 GLY A C 1
ATOM 2914 O O . GLY A 1 368 ? 26.342 11.755 34.305 1.00 38.88 368 GLY A O 1
#

Radius of gyration: 32.28 Å; chains: 1; bounding box: 74×31×106 Å

pLDDT: mean 88.58, std 11.65, range [35.53, 98.81]

Secondary structure (DSSP, 8-state):
-EEEEE-EEEEEEE--HHHHHHHHHHH-GGGEEEES-BTTBS-EEEE-HHHHHHSGGGGS--SEEEEEEEE-BTTB-EEEEEE---GGGGGSGGG---HHHHHHTTSS-HHHHHHHHHHHHHHHHHHHHHHHHTTPPPP-PPP-EEE--PPSS-EEEEPBTTBSPP-SSPPEEEEEEE---TTT---EE-SS--BSEE--SSS-EEEEEEEE--S-SSTT-PPPPSSEEEEEE-SSPPTT-EEEEEEE---SSS---EEEES--SEEESSSEEEEEEEEESS-TTSPBP---SS-EEEEE-SSSPPPBTTEEEEEEEEEE-----TT-----EEES---B---SS-EEEEEEEEEEPPP---------

Foldseek 3Di:
DDFDWAKDKDWDFDDDLLQVLLLCCQQPVPQKDKDADDPNFGIKIFGNVVVVCVDPCVPDDDHHTDDIDIAADPVGIDGPDDDDDQPLCCLPCVVVVPVVVCCVVVVDHPVVNVCSVVVSVVSVVVVVVVCVVVVPDDDDDDGSMDHFAAAFDKFKFWAFLVGDDDHLDAWWKKKKKFQFDQPAAQKDKDPDDRGDWDGDRRGITMTMMTIDPHRDDDPNHHFFRAEWFKTFAAPDATPQWKKKKFKAQTDPPPTPIDMDIDDGDWDRDNITMTMMTTHHRDYLPPATEHRARFKTKIWGQDDDHRHHPQKDKDKMKIKGDHDDDPDDPDDRMDMRDGDFPHDPRITMTIIIIIHGDPDPPPPPPPPD

InterPro domains:
  IPR031569 Apextrin, C-terminal domain [PF16977] (150-354)

=== Feature glossary ===
Each block in this record encodes a different view of the same prote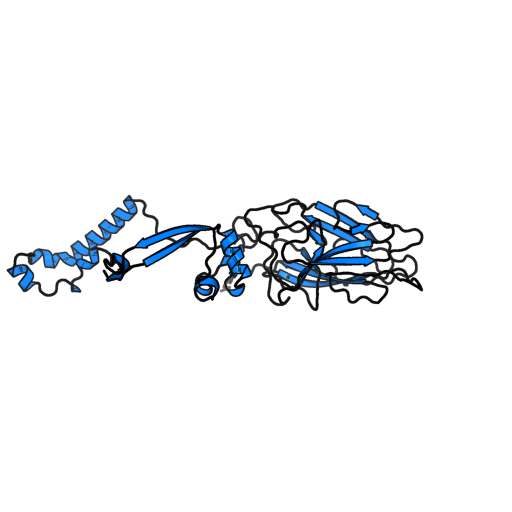in. In brief:

Predicted aligned error. PAE(i, j) answers: if I align the predicted and true structures on residue i, how far off (in Å) do I expect residue j to be? A block-diagonal PAE matrix with low values on the blocks and high values off-diagonal is the signature of a multi-domain protein with confidently predicted domains but uncertain inter-domain orientation.

Contact-map, Ramachandran, and PAE plots. Plot images: a contact map (which residues are close in 3D, as an N×N binary image), a Ramachandran scatter (backbone torsion angles, revealing secondary-structure composition at a glance), and — for AlphaFold structures — a PAE heatmap (pairwise prediction confidence).

Backbone torsions (φ/ψ). φ (phi) and ψ (psi) are the two rotatable backbone dihedrals per residue: φ is the C(i-1)–N–Cα–C torsion, ψ is the N–Cα–C–N(i+1) torsion, both in degrees on (−180°, 180°]. α-helical residues cluster near (−60°, −45°); β-strand residues near (−120°, +130°). A Ramachandran plot is simply a scatter of (φ, ψ) for every residue.

Foldseek 3Di. A 3Di character summarizes, for each residue, the relative orientation of the Cα frame of its nearest spatial neighbor. Because it encodes fold topology rather than chemistry, 3Di alignments detect remote structural similarity that sequence alignment misses.

Radius of gyration, Cα contacts, bounding box. Three whole-structure scalars: the radius of gyration (RMS distance of Cα from centroid, in Å), the count of Cα–Cα contacts (pairs closer than 8 Å and separated by more than four residues in sequence — i.e. tertiary, not local, contacts), and the bounding-box dimensions. Together they distinguish compact globular folds from extended fibres or disordered chains.

Sequence. Sequence gives the chain of amino acids in standard one-letter code (A=alanine, C=cysteine, …, Y=tyrosine), read N→C. It is the only feature that is directly encoded by the gene; all structural features are derived from the folded form of this sequence.

mmCIF coordinates. Atomic coordinates in PDBx/mmCIF format — the same representation the Protein Data Bank distributes. Each line of the _atom_site loop places one backbone atom in Cartesian space (units: ångströms, origin: arbitrary).

Secondary structure (3-state, P-SEA). Three-state secondary structure (P-SEA) collapses the eight DSSP classes into helix (a), strand (b), and coil (c). P-SEA assigns these from Cα geometry alone — distances and angles — without requiring backbone oxygens, so it works on any Cα trace.

InterPro / GO / CATH / organism. Functional annotations link the protein to curated databases. InterPro entries identify conserved domains and families by matching the sequence against member-database signatures (Pfam, PROSITE, CDD, …). Gene Ontology (GO) terms describe molecular function, biological process, and cellular component in a controlled vocabulary. CATH places the structure in a hierarchical fold classification (Class/Architecture/Topology/Homologous-superfamily). The organism is the source species.

B-factor. B-factor (Debye–Waller factor) reflects atomic displacement in the crystal lattice. It is an experimental observable (units Å²), not a prediction; low values mean the atom is pinned down, high values mean it moves or is heterogeneous across the crystal.

Rendered structure images. Structure images are PyMOL renders from six orthogonal camera directions. Cartoon representation draws helices as coils and strands as arrows; sticks shows the backbone as bonds; surface shows the solvent-excluded envelope. Rainbow coloring maps sequence position to hue (blue→red, N→C); chain coloring assigns a distinct color per polypeptide.

Solvent-accessible surface area. Solvent-accessible surface area (SASA) is the area in Å² traced out by the centre of a 1.4 Å probe sphere (a water molecule) rolled over the protein's van der Waals surface (Shrake–Rupley / Lee–Richards construction). Buried residues have near-zero SASA; fully exposed residues can exceed 200 Å². The total SASA scales roughly with the number of surface residues.

Secondary structure (8-state, DSSP). The SS8 string is DSSP's per-residue secondary-structure call. α-helix (H) means an i→i+4 H-bond ladder; β-strand (E) means the residue participates in a β-sheet; 3₁₀ (G) and π (I) are tighter and wider helices; T/S are turns/bends; '-' is loop.

pLDDT. For AlphaFold models, the B-factor field carries pLDDT — the model's own estimate of local accuracy on a 0–100 scale. Regions with pLDDT<50 should be treated as essentially unmodeled; they often correspond to intrinsically disordered segments.

Nearest PDB structures. Nearest PDB neighbors are the top structural matches found by Foldseek when searching this structure against the entire Protein Data Bank. Each hit reports a TM-score (0 to 1; >0.5 almost always implies the same fold) and an E-value. These are *structural* homologs — they may share no detectable sequence similarity.